Protein AF-A0A7Y2Z237-F1 (afdb_monomer)

Solvent-accessible surface area (backbone atoms only — not comparable to full-atom values): 18647 Å² total; per-residue (Å²): 144,81,79,59,70,66,38,50,55,39,39,51,40,44,35,30,52,40,27,43,38,56,36,51,53,35,46,50,30,60,74,69,64,47,92,56,38,65,60,55,45,47,48,52,45,53,43,38,52,52,52,40,46,67,53,38,95,50,41,56,68,51,51,54,50,39,50,53,44,27,54,52,48,28,50,73,78,37,70,82,59,60,62,66,62,56,52,51,54,50,48,48,52,50,51,46,38,54,43,38,67,76,68,38,86,43,71,66,45,46,21,50,49,26,22,53,47,31,38,47,55,45,50,52,52,53,50,52,50,40,70,46,53,40,67,63,51,46,52,51,42,33,55,49,34,51,55,49,38,67,73,58,79,79,53,92,63,83,58,34,44,68,53,53,51,50,52,51,47,49,51,30,32,53,48,12,38,53,47,17,53,49,41,53,50,28,62,55,50,41,77,72,56,81,80,89,64,90,50,73,67,87,74,86,84,75,84,74,84,78,82,83,80,82,84,77,90,68,80,72,60,58,59,53,53,50,51,58,43,52,64,61,43,53,57,70,75,67,60,86,67,93,46,74,65,71,62,30,53,50,48,52,52,52,51,31,52,48,46,48,52,40,42,63,71,43,52,39,56,49,51,50,50,53,50,47,62,61,46,56,75,47,40,78,82,40,46,68,62,44,49,53,35,59,68,42,45,66,55,49,53,50,46,42,56,46,22,52,58,72,30,58,90,46,62,72,70,62,19,54,42,50,23,53,24,42,28,50,51,48,56,58,66,54,47,64,88,88,116

pLDDT: mean 80.48, std 17.44, range [27.58, 97.94]

Radius of gyration: 23.46 Å; Cα contacts (8 Å, |Δi|>4): 296; chains: 1; bounding box: 61×46×69 Å

Foldseek 3Di:
DPAPPLLVLLLLLLLLVLLCLLQPVLVVCVVVVPPCSCLRSVLSLLLSLLSNLQSDPQSVVSLVLSLLLSVVSNCVRPVLDFPVSNVLSVVLSVLSSVLCVVPNRDLVSLLVSLLVSLLVVLVVVVVVCCLLQNCVVQVVQQVVLVVVCVVVVPDPDSCHSVVVSVVSSVVSNVSSNVSSVLSVVLVVVLVVDDPPDQAEDDDDDPDDDDPDDDDDDDPPVLVVVLVVLVVVVVCLVPPPDPDPDPRVVVSSVVRSVSSVCCSNRHVRVVSSVVVCVVSVVCCVVCVVSSVVSVVCNVVLVVQLVVLLVVLPVDDDPVSVSSSSSSSSSCSSRHDYPPD

Sequence (339 aa):
MFKDTDNKLVIERLTALWALNECGLGGFMHAVSSPFTGILVGGISILLISLIASNASKVWPTLIKALSIVLLVKLSVSPHSPVTSYVAVSFQAFLGMLLFSLFSVNRITIVSLGAITFLESAAQKLLTLTIIYGQSLWESVDIYSAWVSEKLSFIDYALSSKSLIILFITFYSCAGIVVGFLIVRIMKLMQSVETTAPYHFSIQNKTREVEKTKSKKRKKLIFFWAITLLIVLLPLLFFSTEFNGWKGGLYLLSRSLIVLVLWYYVVGPFLLKGLDKLLSKRQSAYQSDIQNTLDLFPHLRSIIQYAWKDSSSLRGLNRMQHFMARSIVYSIHFKSSNE

Secondary structure (DSSP, 8-state):
---SHHHHHHHHHHHHHHHHIIIIIHHHHHHTT-TTHHHHHHHHHHHHHHHHHHH-SSHHHHHHHHHHHHHHHHHHH-TTS-HHHHHHHHHHHHHHHHHHHHH-S-HHHHHHHHHHHHHHHHHHHHHHHHHHH-HHHHHHHHHHHHHHHHHH-S------HHHHHHHHHHHHHHHHHHHHHHHHHHHHHHTTS---S--B------------------TTHHHHHHHHHHHHHHHHHH------THHHHHHHHHHHHHHHHHIIIIIHHHHHHHHHHHHHHHHTTTHHHHHHHHHHHHHHHHHHHHHHHHGGGS-HHHHHHHHHHHHHHHHHHPBPTT-

Mean predicted aligned error: 10.31 Å

Structure (mmCIF, N/CA/C/O backbone):
data_AF-A0A7Y2Z237-F1
#
_entry.id   AF-A0A7Y2Z237-F1
#
loop_
_atom_site.group_PDB
_atom_site.id
_atom_site.type_symbol
_atom_site.label_atom_id
_atom_site.label_alt_id
_atom_site.label_comp_id
_atom_site.label_asym_id
_atom_site.label_entity_id
_atom_site.label_seq_id
_atom_site.pdbx_PDB_ins_code
_atom_site.Cartn_x
_atom_site.Cartn_y
_atom_site.Cartn_z
_atom_site.occupancy
_atom_site.B_iso_or_equiv
_atom_site.auth_seq_id
_atom_site.auth_comp_id
_atom_site.auth_asym_id
_atom_site.auth_atom_id
_atom_site.pdbx_PDB_model_num
ATOM 1 N N . MET A 1 1 ? -18.333 7.400 28.241 1.00 27.58 1 MET A N 1
ATOM 2 C CA . MET A 1 1 ? -17.199 7.060 29.125 1.00 27.58 1 MET A CA 1
ATOM 3 C C . MET A 1 1 ? -16.883 5.577 28.933 1.00 27.58 1 MET A C 1
ATOM 5 O O . MET A 1 1 ? -17.124 4.776 29.812 1.00 27.58 1 MET A O 1
ATOM 9 N N . PHE A 1 2 ? -16.388 5.227 27.745 1.00 34.78 2 PHE A N 1
ATOM 10 C CA . PHE A 1 2 ? -15.794 3.934 27.385 1.00 34.78 2 PHE A CA 1
ATOM 11 C C . PHE A 1 2 ? -14.475 4.354 26.754 1.00 34.78 2 PHE A C 1
ATOM 13 O O . PHE A 1 2 ? -14.536 4.982 25.697 1.00 34.78 2 PHE A O 1
ATOM 20 N N . LYS A 1 3 ? -13.328 4.280 27.438 1.00 39.22 3 LYS A N 1
ATOM 21 C CA . LYS A 1 3 ? -12.164 5.032 26.924 1.00 39.22 3 LYS A CA 1
ATOM 22 C C . LYS A 1 3 ? -10.850 4.293 26.731 1.00 39.22 3 LYS A C 1
ATOM 24 O O . LYS A 1 3 ? -10.123 4.735 25.851 1.00 39.22 3 LYS A O 1
ATOM 29 N N . ASP A 1 4 ? -10.589 3.155 27.377 1.00 47.75 4 ASP A N 1
ATOM 30 C CA . ASP A 1 4 ? -9.305 2.459 27.152 1.00 47.75 4 ASP A CA 1
ATOM 31 C C . ASP A 1 4 ? -9.427 0.980 26.755 1.00 47.75 4 ASP A C 1
ATOM 33 O O . ASP A 1 4 ? -8.759 0.555 25.812 1.00 47.75 4 ASP A O 1
ATOM 37 N N . THR A 1 5 ? -10.302 0.192 27.386 1.00 52.09 5 THR A N 1
ATOM 38 C CA . THR A 1 5 ? -10.406 -1.254 27.104 1.00 52.09 5 THR A CA 1
ATOM 39 C C . THR A 1 5 ? -11.105 -1.562 25.776 1.00 52.09 5 THR A C 1
ATOM 41 O O . THR A 1 5 ? -10.580 -2.349 24.989 1.00 52.09 5 THR A O 1
ATOM 44 N N . ASP A 1 6 ? -12.221 -0.885 25.472 1.00 64.19 6 ASP A N 1
ATOM 45 C CA . ASP A 1 6 ? -12.935 -1.043 24.190 1.00 64.19 6 ASP A CA 1
ATOM 46 C C . ASP A 1 6 ? -12.071 -0.611 23.002 1.00 64.19 6 ASP A C 1
ATOM 48 O O . ASP A 1 6 ? -11.985 -1.308 21.992 1.00 64.19 6 ASP A O 1
ATOM 52 N N . ASN A 1 7 ? -11.352 0.505 23.146 1.00 82.75 7 ASN A N 1
ATOM 53 C CA . ASN A 1 7 ? -10.492 1.029 22.086 1.00 82.75 7 ASN A CA 1
ATOM 54 C C . ASN A 1 7 ? -9.344 0.068 21.766 1.00 82.75 7 ASN A C 1
ATOM 56 O O . ASN A 1 7 ? -8.987 -0.099 20.600 1.00 82.75 7 ASN A O 1
ATOM 60 N N . LYS A 1 8 ? -8.793 -0.612 22.778 1.00 86.81 8 LYS A N 1
ATOM 61 C CA . LYS A 1 8 ? -7.740 -1.608 22.576 1.00 86.81 8 LYS A CA 1
ATOM 62 C C . LYS A 1 8 ? -8.244 -2.813 21.775 1.00 86.81 8 LYS A C 1
ATOM 64 O O . LYS A 1 8 ? -7.598 -3.186 20.797 1.00 86.81 8 LYS A O 1
ATOM 69 N N . LEU A 1 9 ? -9.408 -3.362 22.128 1.00 88.44 9 LEU A N 1
ATOM 70 C CA . LEU A 1 9 ? -10.021 -4.479 21.400 1.00 88.44 9 LEU A CA 1
ATOM 71 C C . LEU A 1 9 ? -10.351 -4.098 19.947 1.00 88.44 9 LEU A C 1
ATOM 73 O O . LEU A 1 9 ? -10.086 -4.865 19.019 1.00 88.44 9 LEU A O 1
ATOM 77 N N . VAL A 1 10 ? -10.887 -2.890 19.735 1.00 91.19 10 VAL A N 1
ATOM 78 C CA . VAL A 1 10 ? -11.165 -2.340 18.398 1.00 91.19 10 VAL A CA 1
ATOM 79 C C . VAL A 1 10 ? -9.880 -2.272 17.570 1.00 91.19 10 VAL A C 1
ATOM 81 O O . VAL A 1 10 ? -9.855 -2.743 16.434 1.00 91.19 10 VAL A O 1
ATOM 84 N N . ILE A 1 11 ? -8.793 -1.734 18.134 1.00 94.06 11 ILE A N 1
ATOM 85 C CA . ILE A 1 11 ? -7.490 -1.637 17.460 1.00 94.06 11 ILE A CA 1
ATOM 86 C C . ILE A 1 11 ? -6.942 -3.022 17.102 1.00 94.06 11 ILE A C 1
ATOM 88 O O . ILE A 1 11 ? -6.431 -3.203 15.996 1.00 94.06 11 ILE A O 1
ATOM 92 N N . GLU A 1 12 ? -7.051 -4.004 17.997 1.00 93.06 12 GLU A N 1
ATOM 93 C CA . GLU A 1 12 ? -6.598 -5.378 17.748 1.00 93.06 12 GLU A CA 1
ATOM 94 C C . GLU A 1 12 ? -7.375 -6.022 16.590 1.00 93.06 12 GLU A C 1
ATOM 96 O O . GLU A 1 12 ? -6.771 -6.534 15.646 1.00 93.06 12 GLU A O 1
ATOM 101 N N . ARG A 1 13 ? -8.709 -5.901 16.585 1.00 93.62 13 ARG A N 1
ATOM 102 C CA . ARG A 1 13 ? -9.577 -6.420 15.512 1.00 93.62 13 ARG A CA 1
ATOM 103 C C . ARG A 1 13 ? -9.329 -5.724 14.171 1.00 93.62 13 ARG A C 1
ATOM 105 O O . ARG A 1 13 ? -9.265 -6.386 13.136 1.00 93.62 13 ARG A O 1
ATOM 112 N N . LEU A 1 14 ? -9.124 -4.405 14.176 1.00 96.19 14 LEU A N 1
ATOM 113 C CA . LEU A 1 14 ? -8.751 -3.641 12.981 1.00 96.19 14 LEU A CA 1
ATOM 114 C C . LEU A 1 14 ? -7.360 -4.024 12.457 1.00 96.19 14 LEU A C 1
ATOM 116 O O . LEU A 1 14 ? -7.167 -4.125 11.247 1.00 96.19 14 LEU A O 1
ATOM 120 N N . THR A 1 15 ? -6.402 -4.277 13.351 1.00 96.69 15 THR A N 1
ATOM 121 C CA . THR A 1 15 ? -5.061 -4.759 12.984 1.00 96.69 15 THR A CA 1
ATOM 122 C C . THR A 1 15 ? -5.143 -6.145 12.351 1.00 96.69 15 THR A C 1
ATOM 124 O O . THR A 1 15 ? -4.502 -6.393 11.331 1.00 96.69 15 THR A O 1
ATOM 127 N N . ALA A 1 16 ? -5.983 -7.030 12.891 1.00 95.38 16 ALA A N 1
ATOM 128 C CA . ALA A 1 16 ? -6.210 -8.351 12.320 1.00 95.38 16 ALA A CA 1
ATOM 129 C C . ALA A 1 16 ? -6.894 -8.289 10.947 1.00 95.38 16 ALA A C 1
ATOM 131 O O . ALA A 1 16 ? -6.471 -8.981 10.021 1.00 95.38 16 ALA A O 1
ATOM 132 N N . LEU A 1 17 ? -7.884 -7.406 10.770 1.00 95.88 17 LEU A N 1
ATOM 133 C CA . LEU A 1 17 ? -8.469 -7.118 9.457 1.00 95.88 17 LEU A CA 1
ATOM 134 C C . LEU A 1 17 ? -7.429 -6.591 8.465 1.00 95.88 17 LEU A C 1
ATOM 136 O O . LEU A 1 17 ? -7.457 -6.962 7.293 1.00 95.88 17 LEU A O 1
ATOM 140 N N . TRP A 1 18 ? -6.500 -5.751 8.922 1.00 97.38 18 TRP A N 1
ATOM 141 C CA . TRP A 1 18 ? -5.450 -5.206 8.066 1.00 97.38 18 TRP A CA 1
ATOM 142 C C . TRP A 1 18 ? -4.450 -6.283 7.654 1.00 97.38 18 TRP A C 1
ATOM 144 O O . TRP A 1 18 ? -4.135 -6.409 6.472 1.00 97.38 18 TRP A O 1
ATOM 154 N N . ALA A 1 19 ? -4.041 -7.139 8.589 1.00 95.62 19 ALA A N 1
ATOM 155 C CA . ALA A 1 19 ? -3.227 -8.307 8.285 1.00 95.62 19 ALA A CA 1
ATOM 156 C C . ALA A 1 19 ? -3.939 -9.252 7.300 1.00 95.62 19 ALA A C 1
ATOM 158 O O . ALA A 1 19 ? -3.325 -9.709 6.336 1.00 95.62 19 ALA A O 1
ATOM 159 N N . LEU A 1 20 ? -5.241 -9.498 7.477 1.00 94.62 20 LEU A N 1
ATOM 160 C CA . LEU A 1 20 ? -6.034 -10.314 6.556 1.00 94.62 20 LEU A CA 1
ATOM 161 C C . LEU A 1 20 ? -6.144 -9.676 5.160 1.00 94.62 20 LEU A C 1
ATOM 163 O O . LEU A 1 20 ? -6.051 -10.391 4.162 1.00 94.62 20 LEU A O 1
ATOM 167 N N . ASN A 1 21 ? -6.302 -8.353 5.068 1.00 94.75 21 ASN A N 1
ATOM 168 C CA . ASN A 1 21 ? -6.281 -7.624 3.797 1.00 94.75 21 ASN A CA 1
ATOM 169 C C . ASN A 1 21 ? -4.937 -7.805 3.076 1.00 94.75 21 ASN A C 1
ATOM 171 O O . ASN A 1 21 ? -4.901 -8.155 1.900 1.00 94.75 21 ASN A O 1
ATOM 175 N N . GLU A 1 22 ? -3.826 -7.642 3.789 1.00 92.38 22 GLU A N 1
ATOM 176 C CA . GLU A 1 22 ? -2.488 -7.724 3.201 1.00 92.38 22 GLU A CA 1
ATOM 177 C C . GLU A 1 22 ? -2.077 -9.140 2.784 1.00 92.38 22 GLU A C 1
ATOM 179 O O . GLU A 1 22 ? -1.476 -9.326 1.726 1.00 92.38 22 GLU A O 1
ATOM 184 N N . CYS A 1 23 ? -2.407 -10.147 3.593 1.00 89.00 23 CYS A N 1
ATOM 185 C CA . CYS A 1 23 ? -1.987 -11.529 3.347 1.00 89.00 23 CYS A CA 1
ATOM 186 C C . CYS A 1 23 ? -3.012 -12.299 2.510 1.00 89.00 23 CYS A C 1
ATOM 188 O O . CYS A 1 23 ? -2.649 -13.067 1.623 1.00 89.00 23 CYS A O 1
ATOM 190 N N . GLY A 1 24 ? -4.300 -12.104 2.799 1.00 85.31 24 GLY A N 1
ATOM 191 C CA . GLY A 1 24 ? -5.408 -12.798 2.150 1.00 85.31 24 GLY A CA 1
ATOM 192 C C . GLY A 1 24 ? -5.766 -12.169 0.810 1.00 85.31 24 GLY A C 1
ATOM 193 O O . GLY A 1 24 ? -5.539 -12.780 -0.234 1.00 85.31 24 GLY A O 1
ATOM 194 N N . LEU A 1 25 ? -6.312 -10.945 0.829 1.00 84.06 25 LEU A N 1
ATOM 195 C CA . LEU A 1 25 ? -6.705 -10.242 -0.400 1.00 84.06 25 LEU A CA 1
ATOM 196 C C . LEU A 1 25 ? -5.473 -9.927 -1.257 1.00 84.06 25 LEU A C 1
ATOM 198 O O . LEU A 1 25 ? -5.474 -10.219 -2.449 1.00 84.06 25 LEU A O 1
ATOM 202 N N . GLY A 1 26 ? -4.411 -9.389 -0.651 1.00 78.62 26 GLY A N 1
ATOM 203 C CA . GLY A 1 26 ? -3.157 -9.078 -1.336 1.00 78.62 26 GLY A CA 1
ATOM 204 C C . GLY A 1 26 ? -2.510 -10.303 -1.975 1.00 78.62 26 GLY A C 1
ATOM 205 O O . GLY A 1 26 ? -2.202 -10.276 -3.167 1.00 78.62 26 GLY A O 1
ATOM 206 N N . GLY A 1 27 ? -2.377 -11.403 -1.228 1.00 77.44 27 GLY A N 1
ATOM 207 C CA . GLY A 1 27 ? -1.839 -12.663 -1.749 1.00 77.44 27 GLY A CA 1
ATOM 208 C C . GLY A 1 27 ? -2.671 -13.237 -2.900 1.00 77.44 27 GLY A C 1
ATOM 209 O O . GLY A 1 27 ? -2.117 -13.618 -3.931 1.00 77.44 27 GLY A O 1
ATOM 210 N N . PHE A 1 28 ? -4.002 -13.235 -2.771 1.00 81.00 28 PHE A N 1
ATOM 211 C CA . PHE A 1 28 ? -4.908 -13.689 -3.830 1.00 81.00 28 PHE A CA 1
ATOM 212 C C . PHE A 1 28 ? -4.805 -12.826 -5.093 1.00 81.00 28 PHE A C 1
ATOM 214 O O . PHE A 1 28 ? -4.669 -13.340 -6.200 1.00 81.00 28 PHE A O 1
ATOM 221 N N . MET A 1 29 ? -4.825 -11.505 -4.933 1.00 78.75 29 MET A N 1
ATOM 222 C CA . MET A 1 29 ? -4.770 -10.560 -6.045 1.00 78.75 29 MET A CA 1
ATOM 223 C C . MET A 1 29 ? -3.424 -10.602 -6.780 1.00 78.75 29 MET A C 1
ATOM 225 O O . MET A 1 29 ? -3.391 -10.485 -8.008 1.00 78.75 29 MET A O 1
ATOM 229 N N . HIS A 1 30 ? -2.329 -10.847 -6.052 1.00 70.75 30 HIS A N 1
ATOM 230 C CA . HIS A 1 30 ? -1.024 -11.125 -6.646 1.00 70.75 30 HIS A CA 1
ATOM 231 C C . HIS A 1 30 ? -1.005 -12.444 -7.423 1.00 70.75 30 HIS A C 1
ATOM 233 O O . HIS A 1 30 ? -0.455 -12.473 -8.521 1.00 70.75 30 HIS A O 1
ATOM 239 N N . ALA A 1 31 ? -1.637 -13.505 -6.915 1.00 73.81 31 ALA A N 1
ATOM 240 C CA . ALA A 1 31 ? -1.728 -14.779 -7.629 1.00 73.81 31 ALA A CA 1
ATOM 241 C C . ALA A 1 31 ? -2.541 -14.666 -8.933 1.00 73.81 31 ALA A C 1
ATOM 243 O O . ALA A 1 31 ? -2.175 -15.256 -9.944 1.00 73.81 31 ALA A O 1
ATOM 244 N N . VAL A 1 32 ? -3.607 -13.857 -8.936 1.00 76.56 32 VAL A N 1
ATOM 245 C CA . VAL A 1 32 ? -4.454 -13.607 -10.119 1.00 76.56 32 VAL A CA 1
ATOM 246 C C . VAL A 1 32 ? -3.855 -12.536 -11.052 1.00 76.56 32 VAL A C 1
ATOM 248 O O . VAL A 1 32 ? -4.409 -12.248 -12.107 1.00 76.56 32 VAL A O 1
ATOM 251 N N . SER A 1 33 ? -2.697 -11.954 -10.709 1.00 73.88 33 SER A N 1
ATOM 252 C CA . SER A 1 33 ? -2.002 -10.932 -11.512 1.00 73.88 33 SER A CA 1
ATOM 253 C C . SER A 1 33 ? -2.875 -9.718 -11.872 1.00 73.88 33 SER A C 1
ATOM 255 O O . SER A 1 33 ? -2.734 -9.124 -12.940 1.00 73.88 33 SER A O 1
ATOM 257 N N . SER A 1 34 ? -3.794 -9.323 -10.984 1.00 75.81 34 SER A N 1
ATOM 258 C CA . SER A 1 34 ? -4.733 -8.238 -11.284 1.00 75.81 34 SER A CA 1
ATOM 259 C C . SER A 1 34 ? -4.040 -6.865 -11.278 1.00 75.81 34 SER A C 1
ATOM 261 O O . SER A 1 34 ? -3.371 -6.511 -10.295 1.00 75.81 34 SER A O 1
ATOM 263 N N . PRO A 1 35 ? -4.239 -6.019 -12.309 1.00 68.81 35 PRO A N 1
ATOM 264 C CA . PRO A 1 35 ? -3.607 -4.700 -12.388 1.00 68.81 35 PRO A CA 1
ATOM 265 C C . PRO A 1 35 ? -4.112 -3.723 -11.310 1.00 68.81 35 PRO A C 1
ATOM 267 O O . PRO A 1 35 ? -3.419 -2.757 -10.977 1.00 68.81 35 PRO A O 1
ATOM 270 N N . PHE A 1 36 ? -5.277 -4.007 -10.711 1.00 76.88 36 PHE A N 1
ATOM 271 C CA . PHE A 1 36 ? -5.934 -3.181 -9.690 1.00 76.88 36 PHE A CA 1
ATOM 272 C C 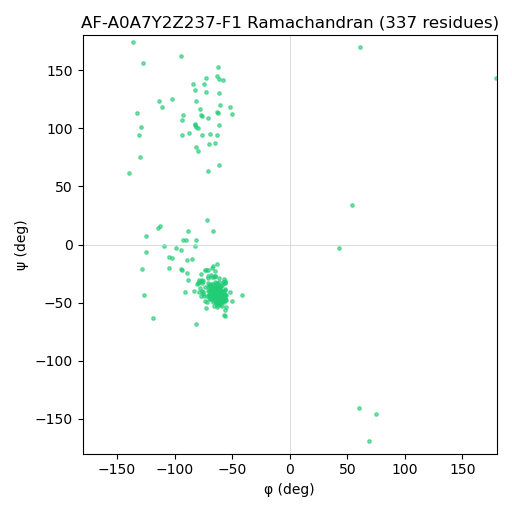. PHE A 1 36 ? -5.583 -3.569 -8.247 1.00 76.88 36 PHE A C 1
ATOM 274 O O . PHE A 1 36 ? -6.103 -2.965 -7.309 1.00 76.88 36 PHE A O 1
ATOM 281 N N . THR A 1 37 ? -4.684 -4.541 -8.053 1.00 80.06 37 THR A N 1
ATOM 282 C CA . THR A 1 37 ? -4.261 -5.026 -6.726 1.00 80.06 37 THR A CA 1
ATOM 283 C C . THR A 1 37 ? -3.852 -3.887 -5.795 1.00 80.06 37 THR A C 1
ATOM 285 O O . THR A 1 37 ? -4.349 -3.800 -4.677 1.00 80.06 37 THR A O 1
ATOM 288 N N . GLY A 1 38 ? -3.009 -2.967 -6.276 1.00 79.44 38 GLY A N 1
ATOM 289 C CA . GLY A 1 38 ? -2.525 -1.842 -5.469 1.00 79.44 38 GLY A CA 1
ATOM 290 C C . GLY A 1 38 ? -3.635 -0.882 -5.033 1.00 79.44 38 GLY A C 1
ATOM 291 O O . GLY A 1 38 ? -3.625 -0.419 -3.899 1.00 79.44 38 GLY A O 1
ATOM 292 N N . ILE A 1 39 ? -4.625 -0.642 -5.898 1.00 87.69 39 ILE A N 1
ATOM 293 C CA . ILE A 1 39 ? -5.749 0.258 -5.604 1.00 87.69 39 ILE A CA 1
ATOM 294 C C . ILE A 1 39 ? -6.670 -0.361 -4.548 1.0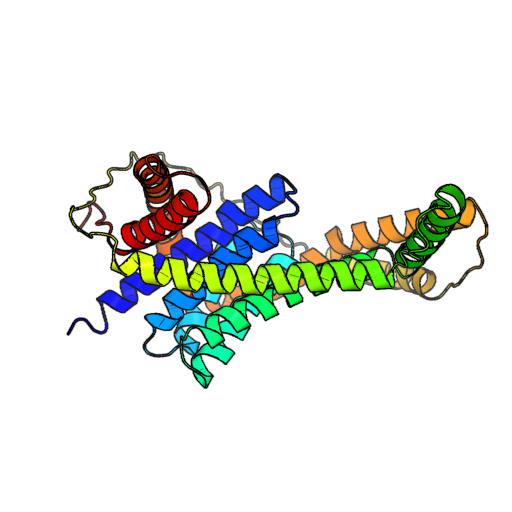0 87.69 39 ILE A C 1
ATOM 296 O O . ILE A 1 39 ? -7.044 0.309 -3.589 1.00 87.69 39 ILE A O 1
ATOM 300 N N . LEU A 1 40 ? -7.023 -1.642 -4.699 1.00 89.38 40 LEU A N 1
ATOM 301 C CA . LEU A 1 40 ? -7.939 -2.316 -3.777 1.00 89.38 40 LEU A CA 1
ATOM 302 C C . LEU A 1 40 ? -7.286 -2.602 -2.422 1.00 89.38 40 LEU A C 1
ATOM 304 O O . LEU A 1 40 ? -7.800 -2.165 -1.395 1.00 89.38 40 LEU A O 1
ATOM 308 N N . VAL A 1 41 ? -6.142 -3.292 -2.421 1.00 91.56 41 VAL A N 1
ATOM 309 C CA . VAL A 1 41 ? -5.432 -3.659 -1.186 1.00 91.56 41 VAL A CA 1
ATOM 310 C C . VAL A 1 41 ? -4.975 -2.394 -0.462 1.00 91.56 41 VAL A C 1
ATOM 312 O O . VAL A 1 41 ? -5.248 -2.244 0.726 1.00 91.56 41 VAL A O 1
ATOM 315 N N . GLY A 1 42 ? -4.370 -1.444 -1.186 1.00 92.81 42 GLY A N 1
ATOM 316 C CA . GLY A 1 42 ? -3.911 -0.177 -0.620 1.00 92.81 42 GLY A CA 1
ATOM 317 C C . GLY A 1 42 ? -5.055 0.692 -0.101 1.00 92.81 42 GLY A C 1
ATOM 318 O O . GLY A 1 42 ? -4.959 1.222 1.001 1.00 92.81 42 GLY A O 1
ATOM 319 N N . GLY A 1 43 ? -6.171 0.790 -0.829 1.00 94.94 43 GLY A N 1
ATOM 320 C CA . GLY A 1 43 ? -7.346 1.541 -0.380 1.00 94.94 43 GLY A CA 1
ATOM 321 C C . GLY A 1 43 ? -7.934 1.009 0.930 1.00 94.94 43 GLY A C 1
ATOM 322 O O . GLY A 1 43 ? -8.230 1.787 1.839 1.00 94.94 43 GLY A O 1
ATOM 323 N N . ILE A 1 44 ? -8.049 -0.316 1.066 1.00 95.75 44 ILE A N 1
ATOM 324 C CA . ILE A 1 44 ? -8.517 -0.951 2.308 1.00 95.75 44 ILE A CA 1
ATOM 325 C C . ILE A 1 44 ? -7.502 -0.739 3.439 1.00 95.75 44 ILE A C 1
ATOM 327 O O . ILE A 1 44 ? -7.899 -0.429 4.562 1.00 95.75 44 ILE A O 1
ATOM 331 N N . SER A 1 45 ? -6.202 -0.823 3.153 1.00 96.69 45 SER A N 1
ATOM 332 C CA . SER A 1 45 ? -5.152 -0.550 4.140 1.00 96.69 45 SER A CA 1
ATOM 333 C C . SER A 1 45 ? -5.220 0.887 4.663 1.00 96.69 45 SER A C 1
ATOM 335 O O . SER A 1 45 ? -5.183 1.092 5.872 1.00 96.69 45 SER A O 1
ATOM 337 N N . ILE A 1 46 ? -5.436 1.882 3.799 1.00 97.50 46 ILE A N 1
ATOM 338 C CA . ILE A 1 46 ? -5.598 3.288 4.209 1.00 97.50 46 ILE A CA 1
ATOM 339 C C . ILE A 1 46 ? -6.837 3.469 5.092 1.00 97.50 46 ILE A C 1
ATOM 341 O O . ILE A 1 46 ? -6.768 4.176 6.099 1.00 97.50 46 ILE A O 1
ATOM 345 N N . LEU A 1 47 ? -7.954 2.809 4.768 1.00 97.75 47 LEU A N 1
ATOM 346 C CA . LEU A 1 47 ? -9.161 2.823 5.601 1.00 97.75 47 LEU A CA 1
ATOM 347 C C . LEU A 1 47 ? -8.877 2.268 7.003 1.00 97.75 47 LEU A C 1
ATOM 349 O O . LEU A 1 47 ? -9.229 2.901 7.998 1.00 97.75 47 LEU A O 1
ATOM 353 N N . LEU A 1 48 ? -8.205 1.119 7.089 1.00 97.88 48 LEU A N 1
ATOM 354 C CA . LEU A 1 48 ? -7.895 0.463 8.360 1.00 97.88 48 LEU A CA 1
ATOM 355 C C . LEU A 1 48 ? -6.868 1.251 9.181 1.00 97.88 48 LEU A C 1
ATOM 357 O O . LEU A 1 48 ? -7.075 1.435 10.377 1.00 97.88 48 LEU A O 1
ATOM 361 N N . ILE A 1 49 ? -5.825 1.803 8.552 1.00 97.94 49 ILE A N 1
ATOM 362 C CA . ILE A 1 49 ? -4.862 2.709 9.201 1.00 97.94 49 ILE A CA 1
ATOM 363 C C . ILE A 1 49 ? -5.588 3.941 9.763 1.00 97.94 49 ILE A C 1
ATOM 365 O O . ILE A 1 49 ? -5.345 4.325 10.907 1.00 97.94 49 ILE A O 1
ATOM 369 N N . SER A 1 50 ? -6.509 4.533 8.994 1.00 97.50 50 SER A N 1
ATOM 370 C CA . SER A 1 50 ? -7.296 5.699 9.429 1.00 97.50 50 SER A CA 1
ATOM 371 C C . SER A 1 50 ? -8.183 5.370 10.633 1.00 97.50 50 SER A C 1
ATOM 373 O O . SER A 1 50 ? -8.259 6.150 11.582 1.00 97.50 50 SER A O 1
ATOM 375 N N . LEU A 1 51 ? -8.816 4.193 10.631 1.00 96.50 51 LEU A N 1
ATOM 376 C CA . LEU A 1 51 ? -9.646 3.720 11.740 1.00 96.50 51 LEU A CA 1
ATOM 377 C C . LEU A 1 51 ? -8.820 3.402 12.992 1.00 96.50 51 LEU A C 1
ATOM 379 O O . LEU A 1 51 ? -9.206 3.812 14.088 1.00 96.50 51 LEU A O 1
ATOM 383 N N . ILE A 1 52 ? -7.669 2.739 12.849 1.00 96.44 52 ILE A N 1
ATOM 384 C CA . ILE A 1 52 ? -6.749 2.478 13.966 1.00 96.44 52 ILE A CA 1
ATOM 385 C C . ILE A 1 52 ? -6.288 3.804 14.574 1.00 96.44 52 ILE A C 1
ATOM 387 O O . ILE A 1 52 ? -6.361 3.976 15.788 1.00 96.44 52 ILE A O 1
ATOM 391 N N . ALA A 1 53 ? -5.881 4.768 13.742 1.00 95.94 53 ALA A N 1
ATOM 392 C CA . ALA A 1 53 ? -5.461 6.087 14.201 1.00 95.94 53 ALA A CA 1
ATOM 393 C C . ALA A 1 53 ? -6.586 6.844 14.924 1.00 95.94 53 ALA A C 1
ATOM 395 O O . ALA A 1 53 ? -6.322 7.495 15.929 1.00 95.94 53 ALA A O 1
ATOM 396 N N . SER A 1 54 ? -7.834 6.730 14.454 1.00 94.00 54 SER A N 1
ATOM 397 C CA . SER A 1 54 ? -8.983 7.405 15.077 1.00 94.00 54 SER A CA 1
ATOM 398 C C . SER A 1 54 ? -9.350 6.866 16.464 1.00 94.00 54 SER A C 1
ATOM 400 O O . SER A 1 54 ? -9.897 7.609 17.271 1.00 94.00 54 SER A O 1
ATOM 402 N N . ASN A 1 55 ? -9.021 5.601 16.751 1.00 92.69 55 ASN A N 1
ATOM 403 C CA . ASN A 1 55 ? -9.267 4.959 18.048 1.00 92.69 55 ASN A CA 1
ATOM 404 C C . ASN A 1 55 ? -8.021 4.952 18.956 1.00 92.69 55 ASN A C 1
ATOM 406 O O . ASN A 1 55 ? -8.081 4.482 20.091 1.00 92.69 55 ASN A O 1
ATOM 410 N N . ALA A 1 56 ? -6.879 5.450 18.473 1.00 91.94 56 ALA A N 1
ATOM 411 C CA . ALA A 1 56 ? -5.621 5.432 19.205 1.00 91.94 56 ALA A CA 1
ATOM 412 C C . ALA A 1 56 ? -5.522 6.593 20.202 1.00 91.94 56 ALA A C 1
ATOM 414 O O . ALA A 1 56 ? -5.681 7.755 19.837 1.00 91.94 56 ALA A O 1
ATOM 415 N N . SER A 1 57 ? -5.121 6.299 21.442 1.00 87.56 57 SER A N 1
ATOM 416 C CA . SER A 1 57 ? -4.731 7.338 22.409 1.00 87.56 57 SER A CA 1
ATOM 417 C C . SER A 1 57 ? -3.424 8.033 22.006 1.00 87.56 57 SER A C 1
ATOM 419 O O . SER A 1 57 ? -3.268 9.239 22.177 1.00 87.56 57 SER A O 1
ATOM 421 N N . LYS A 1 58 ? -2.480 7.274 21.432 1.00 91.50 58 LYS A N 1
ATOM 422 C CA . LYS A 1 58 ? -1.226 7.772 20.849 1.00 91.50 58 LYS A CA 1
ATOM 423 C C . LYS A 1 58 ? -1.014 7.141 19.473 1.00 91.50 58 LYS A C 1
ATOM 425 O O . LYS A 1 58 ? -0.768 5.937 19.380 1.00 91.50 58 LYS A O 1
ATOM 430 N N . VAL A 1 59 ? -1.064 7.953 18.415 1.00 92.81 59 VAL A N 1
ATOM 431 C CA . VAL A 1 59 ? -1.023 7.496 17.009 1.00 92.81 59 VAL A CA 1
ATOM 432 C C . VAL A 1 59 ? 0.247 6.699 16.693 1.00 92.81 59 VAL A C 1
ATOM 434 O O . VAL A 1 59 ? 0.159 5.561 16.240 1.00 92.81 59 VAL A O 1
ATOM 437 N N . TRP A 1 60 ? 1.425 7.262 16.983 1.00 94.06 60 TRP A N 1
ATOM 438 C CA . TRP A 1 60 ? 2.724 6.655 16.666 1.00 94.06 60 TRP A CA 1
ATOM 439 C C . TRP A 1 60 ? 2.925 5.245 17.243 1.00 94.06 60 TRP A C 1
ATOM 441 O O . TRP A 1 60 ? 3.094 4.310 16.462 1.00 94.06 60 TRP A O 1
ATOM 451 N N . PRO A 1 61 ? 2.903 5.028 18.574 1.00 94.06 61 PRO A N 1
ATOM 452 C CA . PRO A 1 61 ? 3.160 3.698 19.127 1.00 94.06 61 PRO A CA 1
ATOM 453 C C . PRO A 1 61 ? 2.097 2.679 18.699 1.00 94.06 61 PRO A C 1
ATOM 455 O O . PRO A 1 61 ? 2.432 1.520 18.457 1.00 94.06 61 PRO A O 1
ATOM 458 N N . THR A 1 62 ? 0.842 3.111 18.544 1.00 95.19 62 THR A N 1
ATOM 459 C CA . THR A 1 62 ? -0.264 2.238 18.129 1.00 95.19 62 THR A CA 1
ATOM 460 C C . THR A 1 62 ? -0.085 1.755 16.691 1.00 95.19 62 THR A C 1
ATOM 462 O O . THR A 1 62 ? -0.136 0.553 16.439 1.00 95.19 62 THR A O 1
ATOM 465 N N . LEU A 1 63 ? 0.194 2.663 15.748 1.00 96.44 63 LEU A N 1
ATOM 466 C CA . LEU A 1 63 ? 0.407 2.299 14.346 1.00 96.44 63 LEU A CA 1
ATOM 467 C C . LEU A 1 63 ? 1.728 1.554 14.121 1.00 96.44 63 LEU A C 1
ATOM 469 O O . LEU A 1 63 ? 1.753 0.641 13.302 1.00 96.44 63 LEU A O 1
ATOM 473 N N . ILE A 1 64 ? 2.799 1.851 14.871 1.00 95.38 64 ILE A N 1
ATOM 474 C CA . ILE A 1 64 ? 4.037 1.049 14.829 1.00 95.38 64 ILE A CA 1
ATOM 475 C C . ILE A 1 64 ? 3.762 -0.389 15.277 1.00 95.38 64 ILE A C 1
ATOM 477 O O . ILE A 1 64 ? 4.248 -1.327 14.637 1.00 95.38 64 ILE A O 1
ATOM 481 N N . LYS A 1 65 ? 3.001 -0.573 16.368 1.00 94.38 65 LYS A N 1
ATOM 482 C CA . LYS A 1 65 ? 2.610 -1.904 16.852 1.00 94.38 65 LYS A CA 1
ATOM 483 C C . LYS A 1 65 ? 1.790 -2.633 15.783 1.00 94.38 65 LYS A C 1
ATOM 485 O O . LYS A 1 65 ? 2.169 -3.734 15.390 1.00 94.38 65 LYS A O 1
ATOM 490 N N . ALA A 1 66 ? 0.735 -1.998 15.271 1.00 96.62 66 ALA A N 1
ATOM 491 C CA . ALA A 1 66 ? -0.135 -2.575 14.248 1.00 96.62 66 ALA A CA 1
ATOM 492 C C . ALA A 1 66 ? 0.638 -2.953 12.972 1.00 96.62 66 ALA A C 1
ATOM 494 O O . ALA A 1 66 ? 0.543 -4.088 12.512 1.00 96.62 66 ALA A O 1
ATOM 495 N N . LEU A 1 67 ? 1.477 -2.049 12.453 1.00 96.75 67 LEU A N 1
ATOM 496 C CA . LEU A 1 67 ? 2.328 -2.303 11.288 1.00 96.75 67 LEU A CA 1
ATOM 497 C C . LEU A 1 67 ? 3.276 -3.484 11.528 1.00 96.75 67 LEU A C 1
ATOM 499 O O . LEU A 1 67 ? 3.428 -4.335 10.656 1.00 96.75 67 LEU A O 1
ATOM 503 N N . SER A 1 68 ? 3.906 -3.554 12.705 1.00 94.38 68 SER A N 1
ATOM 504 C CA . SER A 1 68 ? 4.825 -4.650 13.040 1.00 94.38 68 SER A CA 1
ATOM 505 C C . SER A 1 68 ? 4.111 -6.002 12.994 1.00 94.38 68 SER A C 1
ATOM 507 O O . SER A 1 68 ? 4.635 -6.943 12.402 1.00 94.38 68 SER A O 1
ATOM 509 N N . ILE A 1 69 ? 2.903 -6.083 13.565 1.00 93.88 69 ILE A N 1
ATOM 510 C CA . ILE A 1 69 ? 2.069 -7.292 13.537 1.00 93.88 69 ILE A CA 1
ATOM 511 C C . ILE A 1 69 ? 1.691 -7.643 12.096 1.00 93.88 69 ILE A C 1
ATOM 513 O O . ILE A 1 69 ? 1.916 -8.771 11.668 1.00 93.88 69 ILE A O 1
ATOM 517 N N . VAL A 1 70 ? 1.186 -6.679 11.320 1.00 95.69 70 VAL A N 1
ATOM 518 C CA . VAL A 1 70 ? 0.773 -6.895 9.923 1.00 95.69 70 VAL A CA 1
ATOM 519 C C . VAL A 1 70 ? 1.931 -7.405 9.064 1.00 95.69 70 VAL A C 1
ATOM 521 O O . VAL A 1 70 ? 1.760 -8.379 8.334 1.00 95.69 70 VAL A O 1
ATOM 524 N N . LEU A 1 71 ? 3.126 -6.816 9.178 1.00 93.56 71 LEU A N 1
ATOM 525 C CA . LEU A 1 71 ? 4.301 -7.268 8.426 1.00 93.56 71 LEU A CA 1
ATOM 526 C C . LEU A 1 71 ? 4.772 -8.662 8.865 1.00 93.56 71 LEU A C 1
ATOM 528 O O . LEU A 1 71 ? 5.137 -9.471 8.013 1.00 93.56 71 LEU A O 1
ATOM 532 N N . LEU A 1 72 ? 4.746 -8.964 10.168 1.00 91.25 72 LEU A N 1
ATOM 533 C CA . LEU A 1 72 ? 5.111 -10.283 10.701 1.00 91.25 72 LEU A CA 1
ATOM 534 C C . LEU A 1 72 ? 4.140 -11.373 10.239 1.00 91.25 72 LEU A C 1
ATOM 536 O O . LEU A 1 72 ? 4.573 -12.441 9.801 1.00 91.25 72 LEU A O 1
ATOM 540 N N . VAL A 1 73 ? 2.836 -11.094 10.268 1.00 91.12 73 VAL A N 1
ATOM 541 C CA . VAL A 1 73 ? 1.814 -12.000 9.736 1.00 91.12 73 VAL A CA 1
ATOM 542 C C . VAL A 1 73 ? 1.988 -12.165 8.224 1.00 91.12 73 VAL A C 1
ATOM 544 O O . VAL A 1 73 ? 1.980 -13.293 7.739 1.00 91.12 73 VAL A O 1
ATOM 547 N N . LYS A 1 74 ? 2.270 -11.086 7.480 1.00 90.56 74 LYS A N 1
ATOM 548 C CA . LYS A 1 74 ? 2.532 -11.134 6.028 1.00 90.56 74 LYS A CA 1
ATOM 549 C C . LYS A 1 74 ? 3.751 -11.963 5.663 1.00 90.56 74 LYS A C 1
ATOM 551 O O . LYS A 1 74 ? 3.697 -12.724 4.698 1.00 90.56 74 LYS A O 1
ATOM 556 N N . LEU A 1 75 ? 4.835 -11.855 6.427 1.00 87.69 75 LEU A N 1
ATOM 557 C CA . LEU A 1 75 ? 6.009 -12.715 6.266 1.00 87.69 75 LEU A CA 1
ATOM 558 C C . LEU A 1 75 ? 5.701 -14.179 6.593 1.00 87.69 75 LEU A C 1
ATOM 560 O O . LEU A 1 75 ? 6.183 -15.063 5.894 1.00 87.69 75 LEU A O 1
ATOM 564 N N . SER A 1 76 ? 4.889 -14.434 7.619 1.00 86.06 76 SER A N 1
ATOM 565 C CA . SER A 1 76 ? 4.583 -15.796 8.075 1.00 86.06 76 SER A CA 1
ATOM 566 C C . SER A 1 76 ? 3.612 -16.526 7.143 1.00 86.06 76 SER A C 1
ATOM 568 O O . SER A 1 76 ? 3.808 -17.697 6.836 1.00 86.06 76 SER A O 1
ATOM 570 N N . VAL A 1 77 ? 2.565 -15.835 6.682 1.00 85.12 77 VAL A N 1
ATOM 571 C CA . VAL A 1 77 ? 1.474 -16.411 5.878 1.00 85.12 77 VAL A CA 1
ATOM 572 C C . VAL A 1 77 ? 1.788 -16.378 4.380 1.00 85.12 77 VAL A C 1
ATOM 574 O O . VAL A 1 77 ? 1.346 -17.253 3.640 1.00 85.12 77 VAL A O 1
ATOM 577 N N . SER A 1 78 ? 2.555 -15.388 3.915 1.00 78.69 78 SER A N 1
ATOM 578 C CA . SER A 1 78 ? 2.835 -15.176 2.488 1.00 78.69 78 SER A CA 1
ATOM 579 C C . SER A 1 78 ? 4.297 -14.770 2.222 1.00 78.69 78 SER A C 1
ATOM 581 O O . SER A 1 78 ? 4.543 -13.690 1.676 1.00 78.69 78 SER A O 1
ATOM 583 N N . PRO A 1 79 ? 5.287 -15.622 2.561 1.00 74.06 79 PRO A N 1
ATOM 584 C CA . PRO A 1 79 ? 6.720 -15.292 2.486 1.00 74.06 79 PRO A CA 1
ATOM 585 C C . PRO A 1 79 ? 7.228 -15.000 1.066 1.00 74.06 79 PRO A C 1
ATOM 587 O O . PRO A 1 79 ? 8.301 -14.426 0.895 1.00 74.06 79 PRO A O 1
ATOM 590 N N . HIS A 1 80 ? 6.469 -15.396 0.044 1.00 74.94 80 HIS A N 1
ATOM 591 C CA . HIS A 1 80 ? 6.795 -15.179 -1.366 1.00 74.94 80 HIS A CA 1
ATOM 592 C C . HIS A 1 80 ? 6.248 -13.857 -1.925 1.00 74.94 80 HIS A C 1
ATOM 594 O O . HIS A 1 80 ? 6.384 -13.601 -3.121 1.00 74.94 80 HIS A O 1
ATOM 600 N N . SER A 1 81 ? 5.622 -13.019 -1.090 1.00 78.88 81 SER A N 1
ATOM 601 C CA . SER A 1 81 ? 5.118 -11.714 -1.522 1.00 78.88 81 SER A CA 1
ATOM 602 C C . SER A 1 81 ? 6.263 -10.814 -2.014 1.00 78.88 81 SER A C 1
ATOM 604 O O . SER A 1 81 ? 7.346 -10.815 -1.419 1.00 78.88 81 SER A O 1
ATOM 606 N N . PRO A 1 82 ? 6.053 -10.000 -3.067 1.00 81.94 82 PRO A N 1
ATOM 607 C CA . PRO A 1 82 ? 7.081 -9.092 -3.567 1.00 81.94 82 PRO A CA 1
ATOM 608 C C . PRO A 1 82 ? 7.553 -8.114 -2.488 1.00 81.94 82 PRO A C 1
ATOM 610 O O . PRO A 1 82 ? 6.736 -7.573 -1.740 1.00 81.94 82 PRO A O 1
ATOM 613 N N . VAL A 1 83 ? 8.854 -7.812 -2.451 1.00 84.75 83 VAL A N 1
ATOM 614 C CA . VAL A 1 83 ? 9.437 -6.852 -1.489 1.00 84.75 83 VAL A CA 1
ATOM 615 C C . VAL A 1 83 ? 8.762 -5.483 -1.565 1.00 84.75 83 VAL A C 1
ATOM 617 O O . VAL A 1 83 ? 8.486 -4.873 -0.534 1.00 84.75 83 VAL A O 1
ATOM 620 N N . THR A 1 84 ? 8.434 -5.027 -2.775 1.00 86.69 84 THR A N 1
ATOM 621 C CA . THR A 1 84 ? 7.732 -3.758 -3.017 1.00 86.69 84 THR A CA 1
ATOM 622 C C . THR A 1 84 ? 6.400 -3.682 -2.270 1.00 86.69 84 THR A C 1
ATOM 624 O O . THR A 1 84 ? 6.044 -2.620 -1.770 1.00 86.69 84 THR A O 1
ATOM 627 N N . SER A 1 85 ? 5.715 -4.814 -2.071 1.00 87.81 85 SER A N 1
ATOM 628 C CA . SER A 1 85 ? 4.472 -4.870 -1.296 1.00 87.81 85 SER A CA 1
ATOM 629 C C . SER A 1 85 ? 4.682 -4.664 0.210 1.00 87.81 85 SER A C 1
ATOM 631 O O . SER A 1 85 ? 3.772 -4.198 0.885 1.00 87.81 85 SER A O 1
ATOM 633 N N . TYR A 1 86 ? 5.855 -4.986 0.766 1.00 90.75 86 TYR A N 1
ATOM 634 C CA . TYR A 1 86 ? 6.176 -4.677 2.167 1.00 90.75 86 TYR A CA 1
ATOM 635 C C . TYR A 1 86 ? 6.559 -3.203 2.324 1.00 90.75 86 TYR A C 1
ATOM 637 O O . TYR A 1 86 ? 6.173 -2.566 3.306 1.00 90.75 86 TYR A O 1
ATOM 645 N N . VAL A 1 87 ? 7.279 -2.656 1.338 1.00 91.50 87 VAL A N 1
ATOM 646 C CA . VAL A 1 87 ? 7.651 -1.234 1.292 1.00 91.50 87 VAL A CA 1
ATOM 647 C C . VAL A 1 87 ? 6.401 -0.362 1.192 1.00 91.50 87 VAL A C 1
ATOM 649 O O . VAL A 1 87 ? 6.244 0.538 2.010 1.00 91.50 87 VAL A O 1
ATOM 652 N N . ALA A 1 88 ? 5.475 -0.686 0.285 1.00 92.50 88 ALA A N 1
ATOM 653 C CA . ALA A 1 88 ? 4.238 0.071 0.093 1.00 92.50 88 ALA A CA 1
ATOM 654 C C . ALA A 1 88 ? 3.391 0.142 1.378 1.00 92.50 88 ALA A C 1
ATOM 656 O O . ALA A 1 88 ? 2.971 1.219 1.792 1.00 92.50 88 ALA A O 1
ATOM 657 N N . VAL A 1 89 ? 3.195 -0.986 2.069 1.00 94.75 89 VAL A N 1
ATOM 658 C CA . VAL A 1 89 ? 2.417 -1.043 3.325 1.00 94.75 89 VAL A CA 1
ATOM 659 C C . VAL A 1 89 ? 3.100 -0.267 4.446 1.00 94.75 89 VAL A C 1
ATOM 661 O O . VAL A 1 89 ? 2.450 0.452 5.206 1.00 94.75 89 VAL A O 1
ATOM 664 N N . SER A 1 90 ? 4.427 -0.378 4.532 1.00 95.50 90 SER A N 1
ATOM 665 C CA . SER A 1 90 ? 5.218 0.380 5.503 1.00 95.50 90 SER A CA 1
ATOM 666 C C . SER A 1 90 ? 5.125 1.881 5.235 1.00 95.50 90 SER A C 1
ATOM 668 O O . SER A 1 90 ? 4.960 2.654 6.176 1.00 95.50 90 SER A O 1
ATOM 670 N N . PHE A 1 91 ? 5.169 2.291 3.965 1.00 96.38 91 PHE A N 1
ATOM 671 C CA . PHE A 1 91 ? 5.013 3.681 3.554 1.00 96.38 91 PHE A CA 1
ATOM 672 C C . PHE A 1 91 ? 3.612 4.214 3.873 1.00 96.38 91 PHE A C 1
ATOM 674 O O . PHE A 1 91 ? 3.496 5.279 4.474 1.00 96.38 91 PHE A O 1
ATOM 681 N N . GLN A 1 92 ? 2.552 3.459 3.562 1.00 97.12 92 GLN A N 1
ATOM 682 C CA . GLN A 1 92 ? 1.166 3.813 3.898 1.00 97.12 92 GLN A CA 1
ATOM 683 C C . GLN A 1 92 ? 0.995 4.067 5.400 1.00 97.12 92 GLN A C 1
ATOM 685 O O . GLN A 1 92 ? 0.440 5.089 5.807 1.00 97.12 92 GLN A O 1
ATOM 690 N N . ALA A 1 93 ? 1.511 3.164 6.234 1.00 97.50 93 ALA A N 1
ATOM 691 C CA . ALA A 1 93 ? 1.435 3.289 7.683 1.00 97.50 93 ALA A CA 1
ATOM 692 C C . ALA A 1 93 ? 2.292 4.441 8.216 1.00 97.50 93 ALA A C 1
ATOM 694 O O . ALA A 1 93 ? 1.840 5.193 9.077 1.00 97.50 93 ALA A O 1
ATOM 695 N N . PHE A 1 94 ? 3.509 4.609 7.694 1.00 97.69 94 PHE A N 1
ATOM 696 C CA . PHE A 1 94 ? 4.406 5.697 8.078 1.00 97.69 94 PHE A CA 1
ATOM 697 C C . PHE A 1 94 ? 3.837 7.069 7.735 1.00 97.69 94 PHE A C 1
ATOM 699 O O . PHE A 1 94 ? 3.804 7.959 8.585 1.00 97.69 94 PHE A O 1
ATOM 706 N N . LEU A 1 95 ? 3.321 7.229 6.520 1.00 97.69 95 LEU A N 1
ATOM 707 C CA . LEU A 1 95 ? 2.683 8.466 6.108 1.00 97.69 95 LEU A CA 1
ATOM 708 C C . LEU A 1 95 ? 1.411 8.734 6.920 1.00 97.69 95 LEU A C 1
ATOM 710 O O . LEU A 1 95 ? 1.178 9.871 7.321 1.00 97.69 95 LEU A O 1
ATOM 714 N N . GLY A 1 96 ? 0.630 7.693 7.232 1.00 97.25 96 GLY A N 1
ATOM 715 C CA . GLY A 1 96 ? -0.507 7.792 8.148 1.00 97.25 96 GLY A CA 1
ATOM 716 C C . GLY A 1 96 ? -0.092 8.268 9.543 1.00 97.25 96 GLY A C 1
ATOM 717 O O . GLY A 1 96 ? -0.715 9.175 10.089 1.00 97.25 96 GLY A O 1
ATOM 718 N N . MET A 1 97 ? 1.000 7.733 10.100 1.00 96.94 97 MET A N 1
ATOM 719 C CA . MET A 1 97 ? 1.557 8.198 11.378 1.00 96.94 97 MET A CA 1
ATOM 720 C C . MET A 1 97 ? 1.934 9.677 11.333 1.00 96.94 97 MET A C 1
ATOM 722 O O . MET A 1 97 ? 1.560 10.427 12.235 1.00 96.94 97 MET A O 1
ATOM 726 N N . LEU A 1 98 ? 2.635 10.106 10.283 1.00 97.31 98 LEU A N 1
ATOM 727 C CA . LEU A 1 98 ? 3.059 11.493 10.114 1.00 97.31 98 LEU A CA 1
ATOM 728 C C . LEU A 1 98 ? 1.849 12.428 9.983 1.00 97.31 98 LEU A C 1
ATOM 730 O O . LEU A 1 98 ? 1.714 13.371 10.760 1.00 97.31 98 LEU A O 1
ATOM 734 N N . LEU A 1 99 ? 0.936 12.147 9.052 1.00 96.94 99 LEU A N 1
ATOM 735 C CA . LEU A 1 99 ? -0.212 13.015 8.783 1.00 96.94 99 LEU A CA 1
ATOM 736 C C . LEU A 1 99 ? -1.175 13.087 9.971 1.00 96.94 99 LEU A C 1
ATOM 738 O O . LEU A 1 99 ? -1.595 14.180 10.348 1.00 96.94 99 LEU A O 1
ATOM 742 N N . PHE A 1 100 ? -1.513 11.953 10.589 1.00 96.56 100 PHE A N 1
ATOM 743 C CA . PHE A 1 100 ? -2.490 11.931 11.678 1.00 96.56 100 PHE A CA 1
ATOM 744 C C . PHE A 1 100 ? -1.928 12.424 13.010 1.00 96.56 100 PHE A C 1
ATOM 746 O O . PHE A 1 100 ? -2.698 12.922 13.827 1.00 96.56 100 PHE A O 1
ATOM 753 N N . SER A 1 101 ? -0.612 12.341 13.235 1.00 93.00 101 SER A N 1
ATOM 754 C CA . SER A 1 101 ? -0.002 12.949 14.425 1.00 93.00 101 SER A CA 1
ATOM 755 C C . SER A 1 101 ? 0.141 14.468 14.319 1.00 93.00 101 SER A C 1
ATOM 757 O O . SER A 1 101 ? 0.002 15.142 15.335 1.00 93.00 101 SER A O 1
ATOM 759 N N . LEU A 1 102 ? 0.371 15.010 13.117 1.00 93.88 102 LEU A N 1
ATOM 760 C CA . LEU A 1 102 ? 0.503 16.456 12.903 1.00 93.88 102 LEU A CA 1
ATOM 761 C C . LEU A 1 102 ? -0.845 17.171 12.764 1.00 93.88 102 LEU A C 1
ATOM 763 O O . LEU A 1 102 ? -1.013 18.273 13.275 1.00 93.88 102 LEU A O 1
ATOM 767 N N . PHE A 1 103 ? -1.806 16.560 12.069 1.00 93.50 103 PHE A N 1
ATOM 768 C CA . PHE A 1 103 ? -3.023 17.248 11.622 1.00 93.50 103 PHE A CA 1
ATOM 769 C C . PHE A 1 103 ? -4.322 16.578 12.078 1.00 93.50 103 PHE A C 1
ATOM 771 O O . PHE A 1 103 ? -5.400 17.009 11.664 1.00 93.50 103 PHE A O 1
ATOM 778 N N . SER A 1 104 ? -4.245 15.554 12.938 1.00 92.25 104 SER A N 1
ATOM 779 C CA . SER A 1 104 ? -5.362 14.698 13.374 1.00 92.25 104 SER A CA 1
ATOM 780 C C . SER A 1 104 ? -6.044 13.913 12.238 1.00 92.25 104 SER A C 1
ATOM 782 O O . SER A 1 104 ? -5.778 14.105 11.047 1.00 92.25 104 SER A O 1
ATOM 784 N N . VAL A 1 105 ? -6.925 12.976 12.599 1.00 93.56 105 VAL A N 1
ATOM 785 C CA . VAL A 1 105 ? -7.709 12.201 11.626 1.00 93.56 105 VAL A CA 1
ATOM 786 C C . VAL A 1 105 ? -8.886 13.050 11.150 1.00 93.56 105 VAL A C 1
ATOM 788 O O . VAL A 1 105 ? -9.900 13.179 11.832 1.00 93.56 105 VAL A O 1
ATOM 791 N N . ASN A 1 106 ? -8.751 13.646 9.970 1.00 94.94 106 ASN A N 1
ATOM 792 C CA . ASN A 1 106 ? -9.761 14.499 9.364 1.00 94.94 106 ASN A CA 1
ATOM 793 C C . ASN A 1 106 ? -9.912 14.172 7.868 1.00 94.94 106 ASN A C 1
ATOM 795 O O . ASN A 1 106 ? -9.189 13.352 7.304 1.00 94.94 106 ASN A O 1
ATOM 799 N N . ARG A 1 107 ? -10.886 14.799 7.200 1.00 95.75 107 ARG A N 1
ATOM 800 C CA . ARG A 1 107 ? -11.178 14.501 5.786 1.00 95.75 107 ARG A CA 1
ATOM 801 C C . ARG A 1 107 ? -9.995 14.814 4.870 1.00 95.75 107 ARG A C 1
ATOM 803 O O . ARG A 1 107 ? -9.735 14.051 3.948 1.00 95.75 107 ARG A O 1
ATOM 810 N N . ILE A 1 108 ? -9.299 15.919 5.129 1.00 96.50 108 ILE A N 1
ATOM 811 C CA . ILE A 1 108 ? -8.170 16.377 4.317 1.00 96.50 108 ILE A CA 1
ATOM 812 C C . ILE A 1 108 ? -7.001 15.407 4.485 1.00 96.50 108 ILE A C 1
ATOM 814 O O . ILE A 1 108 ? -6.447 14.956 3.493 1.00 96.50 108 ILE A O 1
ATOM 818 N N . THR A 1 109 ? -6.669 15.013 5.715 1.00 97.00 109 THR A N 1
ATOM 819 C CA . THR A 1 109 ? -5.547 14.108 5.985 1.00 97.00 109 THR A CA 1
ATOM 820 C C . THR A 1 109 ? -5.778 12.716 5.410 1.00 97.00 109 THR A C 1
ATOM 822 O O . THR A 1 109 ? -4.849 12.148 4.843 1.00 97.00 109 THR A O 1
ATOM 825 N N . ILE A 1 110 ? -7.010 12.195 5.457 1.00 97.62 110 ILE A N 1
ATOM 826 C CA . ILE A 1 110 ? -7.372 10.914 4.825 1.00 97.62 110 ILE A CA 1
ATOM 827 C C . ILE A 1 110 ? -7.262 10.994 3.293 1.00 97.62 110 ILE A C 1
ATOM 829 O O . ILE A 1 110 ? -6.710 10.088 2.668 1.00 97.62 110 ILE A O 1
ATOM 833 N N . VAL A 1 111 ? -7.760 12.070 2.673 1.00 97.69 111 VAL A N 1
ATOM 834 C CA . VAL A 1 111 ? -7.678 12.250 1.212 1.00 97.69 111 VAL A CA 1
ATOM 835 C C . VAL A 1 111 ? -6.230 12.435 0.758 1.00 97.69 111 VAL A C 1
ATOM 837 O O . VAL A 1 111 ? -5.814 11.797 -0.208 1.00 97.69 111 VAL A O 1
ATOM 840 N N . SER A 1 112 ? -5.439 13.230 1.480 1.00 97.12 112 SER A N 1
ATOM 841 C CA . SER A 1 112 ? -4.008 13.407 1.214 1.00 97.12 112 SER A CA 1
ATOM 842 C C . SER A 1 112 ? -3.233 12.100 1.371 1.00 97.12 112 SER A C 1
ATOM 844 O O . SER A 1 112 ? -2.396 11.785 0.526 1.00 97.12 112 SER A O 1
ATOM 846 N N . LEU A 1 113 ? -3.542 11.302 2.401 1.00 97.56 113 LEU A N 1
ATOM 847 C CA . LEU A 1 113 ? -2.969 9.967 2.573 1.00 97.56 113 LEU A CA 1
ATOM 848 C C . LEU A 1 113 ? -3.283 9.081 1.356 1.00 97.56 113 LEU A C 1
ATOM 850 O O . LEU A 1 113 ? -2.377 8.455 0.810 1.00 97.56 113 LEU A O 1
ATOM 854 N N . GLY A 1 114 ? -4.533 9.091 0.878 1.00 96.69 114 GLY A N 1
ATOM 855 C CA . GLY A 1 114 ? -4.958 8.422 -0.358 1.00 96.69 114 GLY A CA 1
ATOM 856 C C . GLY A 1 114 ? -4.157 8.837 -1.592 1.00 96.69 114 GLY A C 1
ATOM 857 O O . GLY A 1 114 ? -3.588 7.993 -2.282 1.00 96.69 114 GLY A O 1
ATOM 858 N N . ALA A 1 115 ? -4.072 10.140 -1.850 1.00 96.38 115 ALA A N 1
ATOM 859 C CA . ALA A 1 115 ? -3.379 10.682 -3.014 1.00 96.38 115 ALA A CA 1
ATOM 860 C C . ALA A 1 115 ? -1.882 10.324 -3.023 1.00 96.38 115 ALA A C 1
ATOM 862 O O . ALA A 1 115 ? -1.373 9.801 -4.013 1.00 96.38 115 ALA A O 1
ATOM 863 N N . ILE A 1 116 ? -1.182 10.556 -1.909 1.00 96.88 116 ILE A N 1
ATOM 864 C CA . ILE A 1 116 ? 0.273 10.366 -1.832 1.00 96.88 116 ILE A CA 1
ATOM 865 C C . ILE A 1 116 ? 0.644 8.878 -1.875 1.00 96.88 116 ILE A C 1
ATOM 867 O O . ILE A 1 116 ? 1.617 8.508 -2.525 1.00 96.88 116 ILE A O 1
ATOM 871 N N . THR A 1 117 ? -0.123 8.000 -1.224 1.00 95.56 117 THR A N 1
ATOM 872 C CA . THR A 1 117 ? 0.161 6.552 -1.247 1.00 95.56 117 THR A CA 1
ATOM 873 C C . THR A 1 117 ? -0.063 5.931 -2.624 1.00 95.56 117 THR A C 1
ATOM 875 O O . THR A 1 117 ? 0.693 5.054 -3.035 1.00 95.56 117 THR A O 1
ATOM 878 N N . PHE A 1 118 ? -1.062 6.397 -3.376 1.00 94.81 118 PHE A N 1
ATOM 879 C CA . PHE A 1 118 ? -1.292 5.917 -4.739 1.00 94.81 118 PHE A CA 1
ATOM 880 C C . PHE A 1 118 ? -0.251 6.465 -5.714 1.00 94.81 118 PHE A C 1
ATOM 882 O O . PHE A 1 118 ? 0.195 5.735 -6.600 1.00 94.81 118 PHE A O 1
ATOM 889 N N . LEU A 1 119 ? 0.181 7.713 -5.522 1.00 94.62 119 LEU A N 1
ATOM 890 C CA . LEU A 1 119 ? 1.331 8.280 -6.224 1.00 94.62 119 LEU A CA 1
ATOM 891 C C . LEU A 1 119 ? 2.604 7.474 -5.970 1.00 94.62 119 LEU A C 1
ATOM 893 O O . LEU A 1 119 ? 3.327 7.158 -6.912 1.00 94.62 119 LEU A O 1
ATOM 897 N N . GLU A 1 120 ? 2.852 7.093 -4.720 1.00 94.31 120 GLU A N 1
ATOM 898 C CA . GLU A 1 120 ? 3.981 6.242 -4.358 1.00 94.31 120 GLU A CA 1
ATOM 899 C C . GLU A 1 120 ? 3.901 4.881 -5.062 1.00 94.31 120 GLU A C 1
ATOM 901 O O . GLU A 1 120 ? 4.871 4.459 -5.688 1.00 94.31 120 GLU A O 1
ATOM 906 N N . SER A 1 121 ? 2.723 4.254 -5.098 1.00 91.19 121 SER A N 1
ATOM 907 C CA . SER A 1 121 ? 2.518 2.995 -5.825 1.00 91.19 121 SER A CA 1
ATOM 908 C C . SER A 1 121 ? 2.733 3.137 -7.340 1.00 91.19 121 SER A C 1
ATOM 910 O O . SER A 1 121 ? 3.270 2.228 -7.980 1.00 91.19 121 SER A O 1
ATOM 912 N N . ALA A 1 122 ? 2.340 4.267 -7.935 1.00 92.25 122 ALA A N 1
ATOM 913 C CA . ALA A 1 122 ? 2.611 4.565 -9.340 1.00 92.25 122 ALA A CA 1
ATOM 914 C C . ALA A 1 122 ? 4.116 4.735 -9.591 1.00 92.25 122 ALA A C 1
ATOM 916 O O . ALA A 1 122 ? 4.665 4.126 -10.512 1.00 92.25 122 ALA A O 1
ATOM 917 N N . ALA A 1 123 ? 4.794 5.497 -8.731 1.00 92.19 123 ALA A N 1
ATOM 918 C CA . ALA A 1 123 ? 6.233 5.709 -8.796 1.00 92.19 123 ALA A CA 1
ATOM 919 C C . ALA A 1 123 ? 7.001 4.389 -8.646 1.00 92.19 123 ALA A C 1
ATOM 921 O O . ALA A 1 123 ? 7.885 4.110 -9.450 1.00 92.19 123 ALA A O 1
ATOM 922 N N . GLN A 1 124 ? 6.619 3.525 -7.699 1.00 90.50 124 GLN A N 1
ATOM 923 C CA . GLN A 1 124 ? 7.211 2.194 -7.542 1.00 90.50 124 GLN A CA 1
ATOM 924 C C . GLN A 1 124 ? 7.117 1.365 -8.831 1.00 90.50 124 GLN A C 1
ATOM 926 O O . GLN A 1 124 ? 8.092 0.714 -9.212 1.00 90.50 124 GLN A O 1
ATOM 931 N N . LYS A 1 125 ? 5.968 1.388 -9.523 1.00 88.31 125 LYS A N 1
ATOM 932 C CA . LYS A 1 125 ? 5.783 0.666 -10.794 1.00 88.31 125 LYS A CA 1
ATOM 933 C C . LYS A 1 125 ? 6.675 1.225 -11.900 1.00 88.31 125 LYS A C 1
ATOM 935 O O . LYS A 1 125 ? 7.345 0.446 -12.574 1.00 88.31 125 LYS A O 1
ATOM 940 N N . LEU A 1 126 ? 6.732 2.549 -12.050 1.00 91.06 126 LEU A N 1
ATOM 941 C CA . LEU A 1 126 ? 7.583 3.215 -13.043 1.00 91.06 126 LEU A CA 1
ATOM 942 C C . LEU A 1 126 ? 9.075 2.975 -12.780 1.00 91.06 126 LEU A C 1
ATOM 944 O O . LEU A 1 126 ? 9.828 2.685 -13.710 1.00 91.06 126 LEU A O 1
ATOM 948 N N . LEU A 1 127 ? 9.494 3.034 -11.514 1.00 88.56 127 LEU A N 1
ATOM 949 C CA . LEU A 1 127 ? 10.860 2.722 -11.101 1.00 88.56 127 LEU A CA 1
ATOM 950 C C . LEU A 1 127 ? 11.194 1.261 -11.385 1.00 88.56 127 LEU A C 1
ATOM 952 O O . LEU A 1 127 ? 12.226 0.985 -11.982 1.00 88.56 127 LEU A O 1
ATOM 956 N N . THR A 1 128 ? 10.309 0.327 -11.027 1.00 84.25 128 THR A N 1
ATOM 957 C CA . THR A 1 128 ? 10.516 -1.104 -11.295 1.00 84.25 128 THR A CA 1
ATOM 958 C C . THR A 1 128 ? 10.657 -1.362 -12.795 1.00 84.25 128 THR A C 1
ATOM 960 O O . THR A 1 128 ? 11.577 -2.060 -13.213 1.00 84.25 128 THR A O 1
ATOM 963 N N . LEU A 1 129 ? 9.802 -0.745 -13.616 1.00 85.31 129 LEU A N 1
ATOM 964 C CA . LEU A 1 129 ? 9.862 -0.860 -15.072 1.00 85.31 129 LEU A CA 1
ATOM 965 C C . LEU A 1 129 ? 11.184 -0.311 -15.627 1.00 85.31 129 LEU A C 1
ATOM 967 O O . LEU A 1 129 ? 11.852 -0.976 -16.412 1.00 85.31 129 LEU A O 1
ATOM 971 N N . THR A 1 130 ? 11.597 0.869 -15.165 1.00 86.25 130 THR A N 1
ATOM 972 C CA . THR A 1 130 ? 12.829 1.525 -15.624 1.00 86.25 130 THR A CA 1
ATOM 973 C C . THR A 1 130 ? 14.081 0.778 -15.162 1.00 86.25 130 THR A C 1
ATOM 975 O O . THR A 1 130 ? 15.049 0.686 -15.908 1.00 86.25 130 THR A O 1
ATOM 978 N N . ILE A 1 131 ? 14.074 0.196 -13.960 1.00 81.75 131 ILE A N 1
ATOM 979 C CA . ILE A 1 131 ? 15.187 -0.616 -13.449 1.00 81.75 131 ILE A CA 1
ATOM 980 C C . ILE A 1 131 ? 15.328 -1.911 -14.257 1.00 81.75 131 ILE A C 1
ATOM 982 O O . ILE A 1 131 ? 16.446 -2.297 -14.591 1.00 81.75 131 ILE A O 1
ATOM 986 N N . ILE A 1 132 ? 14.213 -2.578 -14.577 1.00 77.19 132 ILE A N 1
ATOM 987 C CA . ILE A 1 132 ? 14.231 -3.861 -15.294 1.00 77.19 132 ILE A CA 1
ATOM 988 C C . ILE A 1 132 ? 14.574 -3.668 -16.773 1.00 77.19 132 ILE A C 1
ATOM 990 O O . ILE A 1 132 ? 15.428 -4.380 -17.301 1.00 77.19 132 ILE A O 1
ATOM 994 N N . TYR A 1 133 ? 13.913 -2.720 -17.440 1.00 78.19 133 TYR A N 1
ATOM 995 C CA . TYR A 1 133 ? 13.979 -2.581 -18.895 1.00 78.19 133 TYR A CA 1
ATOM 996 C C . TYR A 1 133 ? 14.851 -1.418 -19.384 1.00 78.19 133 TYR A C 1
ATOM 998 O O . TYR A 1 133 ? 15.154 -1.351 -20.574 1.00 78.19 133 TYR A O 1
ATOM 1006 N N . GLY A 1 134 ? 15.289 -0.519 -18.499 1.00 82.62 134 GLY A N 1
ATOM 1007 C CA . GLY A 1 134 ? 16.129 0.628 -18.851 1.00 82.62 134 GLY A CA 1
ATOM 1008 C C . GLY A 1 134 ? 15.420 1.695 -19.694 1.00 82.62 134 GLY A C 1
ATOM 1009 O O . GLY A 1 134 ? 14.205 1.664 -19.885 1.00 82.62 134 GLY A O 1
ATOM 1010 N N . GLN A 1 135 ? 16.208 2.642 -20.219 1.00 83.81 135 GLN A N 1
ATOM 1011 C CA . GLN A 1 135 ? 15.716 3.695 -21.124 1.00 83.81 135 GLN A CA 1
ATOM 1012 C C . GLN A 1 135 ? 15.210 3.149 -22.459 1.00 83.81 135 GLN A C 1
ATOM 1014 O O . GLN A 1 135 ? 14.275 3.691 -23.036 1.00 83.81 135 GLN A O 1
ATOM 1019 N N . SER A 1 136 ? 15.738 2.004 -22.883 1.00 81.25 136 SER A N 1
ATOM 1020 C CA . SER A 1 136 ? 15.342 1.330 -24.115 1.00 81.25 136 SER A CA 1
ATOM 1021 C C . SER A 1 136 ? 13.853 0.995 -24.197 1.00 81.25 136 SER A C 1
ATOM 1023 O O . SER A 1 136 ? 13.301 0.967 -25.294 1.00 81.25 136 SER A O 1
ATOM 1025 N N . LEU A 1 137 ? 13.175 0.757 -23.067 1.00 84.31 137 LEU A N 1
ATOM 1026 C CA . LEU A 1 137 ? 11.720 0.578 -23.075 1.00 84.31 137 LEU A CA 1
ATOM 1027 C C . LEU A 1 137 ? 11.003 1.874 -23.448 1.00 84.31 137 LEU A C 1
ATOM 1029 O O . LEU A 1 137 ? 10.089 1.849 -24.266 1.00 84.31 137 LEU A O 1
ATOM 1033 N N . TRP A 1 138 ? 11.424 2.997 -22.872 1.00 88.75 138 TRP A N 1
ATOM 1034 C CA . TRP A 1 138 ? 10.826 4.301 -23.144 1.00 88.75 138 TRP A CA 1
ATOM 1035 C C . TRP A 1 138 ? 11.103 4.748 -24.581 1.00 88.75 138 TRP A C 1
ATOM 1037 O O . TRP A 1 138 ? 10.177 5.163 -25.270 1.00 88.75 138 TRP A O 1
ATOM 1047 N N . GLU A 1 139 ? 12.324 4.530 -25.072 1.00 86.19 139 GLU A N 1
ATOM 1048 C CA . GLU A 1 139 ? 12.699 4.763 -26.472 1.00 86.19 139 GLU A CA 1
ATOM 1049 C C . GLU A 1 139 ? 11.873 3.902 -27.437 1.00 86.19 139 GLU A C 1
ATOM 1051 O O . GLU A 1 139 ? 11.372 4.399 -28.441 1.00 86.19 139 GLU A O 1
ATOM 1056 N N . SER A 1 140 ? 11.664 2.620 -27.117 1.00 85.69 140 SER A N 1
ATOM 1057 C CA . SER A 1 140 ? 10.836 1.727 -27.941 1.00 85.69 140 SER A CA 1
ATOM 1058 C C . SER A 1 140 ? 9.381 2.196 -28.004 1.00 85.69 140 SER A C 1
ATOM 1060 O O . SER A 1 140 ? 8.748 2.105 -29.054 1.00 85.69 140 SER A O 1
ATOM 1062 N N . VAL A 1 141 ? 8.850 2.716 -26.892 1.00 87.38 141 VAL A N 1
ATOM 1063 C CA . VAL A 1 141 ? 7.509 3.315 -26.835 1.00 87.38 141 VAL A CA 1
ATOM 1064 C C . VAL A 1 141 ? 7.437 4.580 -27.689 1.00 87.38 141 VAL A C 1
ATOM 1066 O O . VAL A 1 141 ? 6.464 4.742 -28.422 1.00 87.38 141 VAL A O 1
ATOM 1069 N N . ASP A 1 142 ? 8.456 5.442 -27.647 1.00 88.31 142 ASP A N 1
ATOM 1070 C CA . ASP A 1 142 ? 8.520 6.649 -28.480 1.00 88.31 142 ASP A CA 1
ATOM 1071 C C . ASP A 1 142 ? 8.595 6.304 -29.980 1.00 88.31 142 ASP A C 1
ATOM 1073 O O . ASP A 1 142 ? 7.830 6.854 -30.772 1.00 88.31 142 ASP A O 1
ATOM 1077 N N . ILE A 1 143 ? 9.440 5.339 -30.370 1.00 87.31 143 ILE A N 1
ATOM 1078 C CA . ILE A 1 143 ? 9.549 4.856 -31.760 1.00 87.31 143 ILE A CA 1
ATOM 1079 C C . ILE A 1 143 ? 8.217 4.263 -32.233 1.00 87.31 143 ILE A C 1
ATOM 1081 O O . ILE A 1 143 ? 7.749 4.572 -33.329 1.00 87.31 143 ILE A O 1
ATOM 1085 N N . TYR A 1 144 ? 7.584 3.428 -31.404 1.00 84.81 144 TYR A N 1
ATOM 1086 C CA . TYR A 1 144 ? 6.288 2.839 -31.728 1.00 84.81 144 TYR A CA 1
ATOM 1087 C C . TYR A 1 144 ? 5.196 3.905 -31.852 1.00 84.81 144 TYR A C 1
ATOM 1089 O O . TYR A 1 144 ? 4.416 3.868 -32.801 1.00 84.81 144 TYR A O 1
ATOM 1097 N N . SER A 1 145 ? 5.155 4.882 -30.941 1.00 84.31 145 SER A N 1
ATOM 1098 C CA . SER A 1 145 ? 4.200 5.986 -31.033 1.00 84.31 145 SER A CA 1
ATOM 1099 C C . SER A 1 145 ? 4.393 6.787 -32.314 1.00 84.31 145 SER A C 1
ATOM 1101 O O . SER A 1 145 ? 3.397 7.117 -32.948 1.00 84.31 145 SER A O 1
ATOM 1103 N N . ALA A 1 146 ? 5.633 7.094 -32.701 1.00 84.94 146 ALA A N 1
ATOM 1104 C CA . ALA A 1 146 ? 5.911 7.821 -33.937 1.00 84.94 146 ALA A CA 1
ATOM 1105 C C . ALA A 1 146 ? 5.401 7.048 -35.164 1.00 84.94 146 ALA A C 1
ATOM 1107 O O . ALA A 1 146 ? 4.722 7.620 -36.016 1.00 84.94 146 ALA A O 1
ATOM 1108 N N . TRP A 1 147 ? 5.640 5.732 -35.201 1.00 85.25 147 TRP A N 1
ATOM 1109 C CA . TRP A 1 147 ? 5.130 4.855 -36.256 1.00 85.25 147 TRP A CA 1
ATOM 1110 C C . TRP A 1 147 ? 3.592 4.825 -36.307 1.00 85.25 147 TRP A C 1
ATOM 1112 O O . TRP A 1 147 ? 3.007 4.903 -37.387 1.00 85.25 147 TRP A O 1
ATOM 1122 N N . VAL A 1 148 ? 2.916 4.751 -35.154 1.00 84.50 148 VAL A N 1
ATOM 1123 C CA . VAL A 1 148 ? 1.444 4.790 -35.082 1.00 84.50 148 VAL A CA 1
ATOM 1124 C C . VAL A 1 148 ? 0.901 6.139 -35.561 1.00 84.50 148 VAL A C 1
ATOM 1126 O O . VAL A 1 148 ? -0.052 6.162 -36.342 1.00 84.50 148 VAL A O 1
ATOM 1129 N N . SER A 1 149 ? 1.503 7.251 -35.129 1.00 82.31 149 SER A N 1
ATOM 1130 C CA . SER A 1 149 ? 1.100 8.604 -35.534 1.00 82.31 149 SER A CA 1
ATOM 1131 C C . SER A 1 149 ? 1.210 8.797 -37.049 1.00 82.31 149 SER A C 1
ATOM 1133 O O . SER A 1 149 ? 0.278 9.309 -37.666 1.00 82.31 149 SER A O 1
ATOM 1135 N N . GLU A 1 150 ? 2.289 8.305 -37.665 1.00 83.94 150 GLU A N 1
ATOM 1136 C CA . GLU A 1 150 ? 2.477 8.349 -39.120 1.00 83.94 150 GLU A CA 1
ATOM 1137 C C . GLU A 1 150 ? 1.375 7.578 -39.868 1.00 83.94 150 GLU A C 1
ATOM 1139 O O . GLU A 1 150 ? 0.863 8.038 -40.888 1.00 83.94 150 GLU A O 1
ATOM 1144 N N . LYS A 1 151 ? 0.964 6.411 -39.354 1.00 84.31 151 LYS A N 1
ATOM 1145 C CA . LYS A 1 151 ? -0.075 5.584 -39.989 1.00 84.31 151 LYS A CA 1
ATOM 1146 C C . LYS A 1 151 ? -1.485 6.118 -39.791 1.00 84.31 151 LYS A C 1
ATOM 1148 O O . LYS A 1 151 ? -2.330 5.901 -40.656 1.00 84.31 151 LYS A O 1
ATOM 1153 N N . LEU A 1 152 ? -1.755 6.787 -38.673 1.00 80.94 152 LEU A N 1
ATOM 1154 C CA . LEU A 1 152 ? -3.115 7.176 -38.320 1.00 80.94 152 LEU A CA 1
ATOM 1155 C C . LEU A 1 152 ? -3.553 8.536 -38.857 1.00 80.94 152 LEU A C 1
ATOM 1157 O O . LEU A 1 152 ? -4.756 8.743 -38.829 1.00 80.94 152 LEU A O 1
ATOM 1161 N N . SER A 1 153 ? -2.650 9.397 -39.361 1.00 68.75 153 SER A N 1
ATOM 1162 C CA . SER A 1 153 ? -2.865 10.661 -40.129 1.00 68.75 153 SER A CA 1
ATOM 1163 C C . SER A 1 153 ? -3.965 11.658 -39.682 1.00 68.75 153 SER A C 1
ATOM 1165 O O . SER A 1 153 ? -4.076 12.740 -40.245 1.00 68.75 153 SER A O 1
ATOM 1167 N N . PHE A 1 154 ? -4.744 11.346 -38.648 1.00 58.47 154 PHE A N 1
ATOM 1168 C CA . PHE A 1 154 ? -5.948 12.045 -38.193 1.00 58.47 154 PHE A CA 1
ATOM 1169 C C . PHE A 1 154 ? -5.855 12.453 -36.717 1.00 58.47 154 PHE A C 1
ATOM 1171 O O . PHE A 1 154 ? -6.734 13.138 -36.199 1.00 58.47 154 PHE A O 1
ATOM 1178 N N . ILE A 1 155 ? -4.803 12.017 -36.018 1.00 58.44 155 ILE A N 1
ATOM 1179 C CA . ILE A 1 155 ? -4.582 12.298 -34.602 1.00 58.44 155 ILE A CA 1
ATOM 1180 C C . ILE A 1 155 ? -3.141 12.785 -34.452 1.00 58.44 155 ILE A C 1
ATOM 1182 O O . ILE A 1 155 ? -2.217 11.994 -34.292 1.00 58.44 155 ILE A O 1
ATOM 1186 N N . ASP A 1 156 ? -2.969 14.105 -34.466 1.00 56.53 156 ASP A N 1
ATOM 1187 C CA . ASP A 1 156 ? -1.692 14.813 -34.275 1.00 56.53 156 ASP A CA 1
ATOM 1188 C C . ASP A 1 156 ? -1.187 14.759 -32.812 1.00 56.53 156 ASP A C 1
ATOM 1190 O O . ASP A 1 156 ? -0.396 15.583 -32.352 1.00 56.53 156 ASP A O 1
ATOM 1194 N N . TYR A 1 157 ? -1.667 13.789 -32.025 1.00 58.31 157 TYR A N 1
ATOM 1195 C CA . TYR A 1 157 ? -1.160 13.555 -30.680 1.00 58.31 157 TYR A CA 1
ATOM 1196 C C . TYR A 1 157 ? 0.113 12.719 -30.767 1.00 58.31 157 TYR A C 1
ATOM 1198 O O . TYR A 1 157 ? 0.072 11.498 -30.925 1.00 58.31 157 TYR A O 1
ATOM 1206 N N . ALA A 1 158 ? 1.251 13.385 -30.597 1.00 59.88 158 ALA A N 1
ATOM 1207 C CA . ALA A 1 158 ? 2.514 12.737 -30.278 1.00 59.88 158 ALA A CA 1
ATOM 1208 C C . ALA A 1 158 ? 2.411 12.077 -28.886 1.00 59.88 158 ALA A C 1
ATOM 1210 O O . ALA A 1 158 ? 2.734 12.686 -27.863 1.00 59.88 158 ALA A O 1
ATOM 1211 N N . LEU A 1 159 ? 1.923 10.834 -28.837 1.00 69.56 159 LEU A N 1
ATOM 1212 C CA . LEU A 1 159 ? 1.837 9.992 -27.637 1.00 69.56 159 LEU A CA 1
ATOM 1213 C C . LEU A 1 159 ? 3.236 9.528 -27.185 1.00 69.56 159 LEU A C 1
ATOM 1215 O O . LEU A 1 159 ? 3.548 8.343 -27.143 1.00 69.56 159 LEU A O 1
ATOM 1219 N N . SER A 1 160 ? 4.098 10.470 -26.802 1.00 83.25 160 SER A N 1
ATOM 1220 C CA . SER A 1 160 ? 5.431 10.160 -26.277 1.00 83.25 160 SER A CA 1
ATOM 1221 C C . SER A 1 160 ? 5.352 9.356 -24.972 1.00 83.25 160 SER A C 1
ATOM 1223 O O . SER A 1 160 ? 4.422 9.517 -24.175 1.00 83.25 160 SER A O 1
ATOM 1225 N N . SER A 1 161 ? 6.387 8.565 -24.696 1.00 85.62 161 SER A N 1
ATOM 1226 C CA . SER A 1 161 ? 6.673 7.917 -23.415 1.00 85.62 161 SER A CA 1
ATOM 1227 C C . SER A 1 161 ? 6.415 8.839 -22.214 1.00 85.62 161 SER A C 1
ATOM 1229 O O . SER A 1 161 ? 5.745 8.445 -21.258 1.00 85.62 161 SER A O 1
ATOM 1231 N N . LYS A 1 162 ? 6.836 10.110 -22.291 1.00 88.88 162 LYS A N 1
ATOM 1232 C CA . LYS A 1 162 ? 6.586 11.123 -21.250 1.00 88.88 162 LYS A CA 1
ATOM 1233 C C . LYS A 1 162 ? 5.098 11.397 -21.038 1.00 88.88 162 LYS A C 1
ATOM 1235 O O . LYS A 1 162 ? 4.655 11.496 -19.895 1.00 88.88 162 LYS A O 1
ATOM 1240 N N . SER A 1 163 ? 4.325 11.502 -22.118 1.00 87.88 163 SER A N 1
ATOM 1241 C CA . SER A 1 163 ? 2.879 11.745 -22.044 1.00 87.88 163 SER A CA 1
ATOM 1242 C C . SER A 1 163 ? 2.147 10.576 -21.380 1.00 87.88 163 SER A C 1
ATOM 1244 O O . SER A 1 163 ? 1.285 10.794 -20.529 1.00 87.88 163 SER A O 1
ATOM 1246 N N . LEU A 1 164 ? 2.563 9.338 -21.672 1.00 89.00 164 LEU A N 1
ATOM 1247 C CA . LEU A 1 164 ? 2.019 8.133 -21.047 1.00 89.00 164 LEU A CA 1
ATOM 1248 C C . LEU A 1 164 ? 2.363 8.058 -19.558 1.00 89.00 164 LEU A C 1
ATOM 1250 O O . LEU A 1 164 ? 1.503 7.710 -18.751 1.00 89.00 164 LEU A O 1
ATOM 1254 N N . ILE A 1 165 ? 3.592 8.424 -19.179 1.00 91.69 165 ILE A N 1
ATOM 1255 C CA . ILE A 1 165 ? 3.999 8.511 -17.770 1.00 91.69 165 ILE A CA 1
ATOM 1256 C C . ILE A 1 165 ? 3.141 9.540 -17.027 1.00 91.69 165 ILE A C 1
ATOM 1258 O O . ILE A 1 165 ? 2.624 9.234 -15.952 1.00 91.69 165 ILE A O 1
ATOM 1262 N N . ILE A 1 166 ? 2.953 10.735 -17.597 1.00 92.19 166 ILE A N 1
ATOM 1263 C CA . ILE A 1 166 ? 2.117 11.784 -16.998 1.00 92.19 166 ILE A CA 1
ATOM 1264 C C . ILE A 1 166 ? 0.680 11.284 -16.847 1.00 92.19 166 ILE A C 1
ATOM 1266 O O . ILE A 1 166 ? 0.143 11.330 -15.744 1.00 92.19 166 ILE A O 1
ATOM 1270 N N . LEU A 1 167 ? 0.086 10.727 -17.907 1.00 91.69 167 LEU A N 1
ATOM 1271 C CA . LEU A 1 167 ? -1.269 10.176 -17.874 1.00 91.69 167 LEU A CA 1
A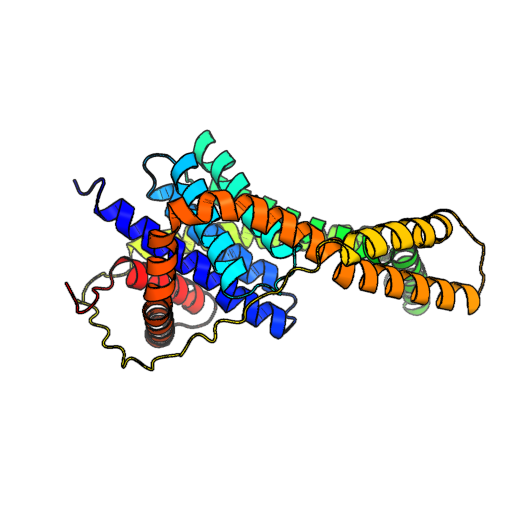TOM 1272 C C . LEU A 1 167 ? -1.419 9.103 -16.786 1.00 91.69 167 LEU A C 1
ATOM 1274 O O . LEU A 1 167 ? -2.397 9.104 -16.038 1.00 91.69 167 LEU A O 1
ATOM 1278 N N . PHE A 1 168 ? -0.434 8.214 -16.661 1.00 91.44 168 PHE A N 1
ATOM 1279 C CA . PHE A 1 168 ? -0.412 7.171 -15.643 1.00 91.44 168 PHE A CA 1
ATOM 1280 C C . PHE A 1 168 ? -0.348 7.749 -14.220 1.00 91.44 168 PHE A C 1
ATOM 1282 O O . PHE A 1 168 ? -1.134 7.355 -13.356 1.00 91.44 168 PHE A O 1
ATOM 1289 N N . ILE A 1 169 ? 0.539 8.715 -13.967 1.00 93.81 169 ILE A N 1
ATOM 1290 C CA . ILE A 1 169 ? 0.664 9.386 -12.662 1.00 93.81 169 ILE A CA 1
ATOM 1291 C C . ILE A 1 169 ? -0.616 10.158 -12.316 1.00 93.81 169 ILE A C 1
ATOM 1293 O O . ILE A 1 169 ? -1.096 10.089 -11.179 1.00 93.81 169 ILE A O 1
ATOM 1297 N N . THR A 1 170 ? -1.198 10.863 -13.287 1.00 93.38 170 THR A N 1
ATOM 1298 C CA . THR A 1 170 ? -2.457 11.593 -13.120 1.00 93.38 170 THR A CA 1
ATOM 1299 C C . THR A 1 170 ? -3.599 10.637 -12.799 1.00 93.38 170 THR A C 1
ATOM 1301 O O . THR A 1 170 ? -4.336 10.878 -11.845 1.00 93.38 170 THR A O 1
ATOM 1304 N N . PHE A 1 171 ? -3.705 9.509 -13.508 1.00 93.25 171 PHE A N 1
ATOM 1305 C CA . PHE A 1 171 ? -4.703 8.480 -13.216 1.00 93.25 171 PHE A CA 1
ATOM 1306 C C . PHE A 1 171 ? -4.600 7.981 -11.768 1.00 93.25 171 PHE A C 1
ATOM 1308 O O . PHE A 1 171 ? -5.608 7.944 -11.061 1.00 93.25 171 PHE A O 1
ATOM 1315 N N . TYR A 1 172 ? -3.394 7.657 -11.290 1.00 93.38 172 TYR A N 1
ATOM 1316 C CA . TYR A 1 172 ? -3.198 7.202 -9.908 1.00 93.38 172 TYR A CA 1
ATOM 1317 C C . TYR A 1 172 ? -3.481 8.295 -8.876 1.00 93.38 172 TYR A C 1
ATOM 1319 O O . TYR A 1 172 ? -4.059 8.003 -7.830 1.00 93.38 172 TYR A O 1
ATOM 1327 N N . SER A 1 173 ? -3.142 9.548 -9.178 1.00 93.00 173 SER A N 1
ATOM 1328 C CA . SER A 1 173 ? -3.459 10.695 -8.321 1.00 93.00 173 SER A CA 1
ATOM 1329 C C . SER A 1 173 ? -4.968 10.881 -8.176 1.00 93.00 173 SER A C 1
ATOM 1331 O O . SER A 1 173 ? -5.483 10.947 -7.060 1.00 93.00 173 SER A O 1
ATOM 1333 N N . CYS A 1 174 ? -5.698 10.894 -9.295 1.00 95.25 174 CYS A N 1
ATOM 1334 C CA . CYS A 1 174 ? -7.155 10.980 -9.304 1.00 95.25 174 CYS A CA 1
ATOM 1335 C C . CYS A 1 174 ? -7.787 9.791 -8.572 1.00 95.25 174 CYS A C 1
ATOM 1337 O O . CYS A 1 174 ? -8.670 9.985 -7.738 1.00 95.25 174 CYS A O 1
ATOM 1339 N N . ALA A 1 175 ? -7.303 8.572 -8.822 1.00 94.56 175 ALA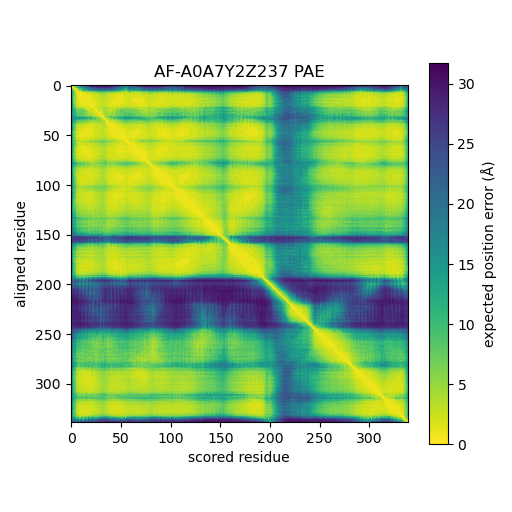 A N 1
ATOM 1340 C CA . ALA A 1 175 ? -7.771 7.377 -8.130 1.00 94.56 175 ALA A CA 1
ATOM 1341 C C . ALA A 1 175 ? -7.547 7.471 -6.611 1.00 94.56 175 ALA A C 1
ATOM 1343 O O . ALA A 1 175 ? -8.462 7.166 -5.850 1.00 94.56 175 ALA A O 1
ATOM 1344 N N . GLY A 1 176 ? -6.382 7.947 -6.163 1.00 96.06 176 GLY A N 1
ATOM 1345 C CA . GLY A 1 176 ? -6.071 8.126 -4.743 1.00 96.06 176 GLY A CA 1
ATOM 1346 C C . GLY A 1 176 ? -6.987 9.142 -4.061 1.00 96.06 176 GLY A C 1
ATOM 1347 O O . GLY A 1 176 ? -7.478 8.890 -2.962 1.00 96.06 176 GLY A O 1
ATOM 1348 N N . ILE A 1 177 ? -7.298 10.250 -4.741 1.00 96.94 177 ILE A N 1
ATOM 1349 C CA . ILE A 1 177 ? -8.256 11.255 -4.258 1.00 96.94 177 ILE A CA 1
ATOM 1350 C C . ILE A 1 177 ? -9.664 10.655 -4.146 1.00 96.94 177 ILE A C 1
ATOM 1352 O O . ILE A 1 177 ? -10.308 10.772 -3.101 1.00 96.94 177 ILE A O 1
ATOM 1356 N N . VAL A 1 178 ? -10.138 9.972 -5.195 1.00 96.31 178 VAL A N 1
ATOM 1357 C CA . VAL A 1 178 ? -11.460 9.323 -5.217 1.00 96.31 178 VAL A CA 1
ATOM 1358 C C . VAL A 1 178 ? -11.576 8.276 -4.109 1.00 96.31 178 VAL A C 1
ATOM 1360 O O . VAL A 1 178 ? -12.572 8.256 -3.384 1.00 96.31 178 VAL A O 1
ATOM 1363 N N . VAL A 1 179 ? -10.550 7.440 -3.928 1.00 96.06 179 VAL A N 1
ATOM 1364 C CA . VAL A 1 179 ? -10.493 6.450 -2.845 1.00 96.06 179 VAL A CA 1
ATOM 1365 C C . VAL A 1 179 ? -10.470 7.137 -1.481 1.00 96.06 179 VAL A C 1
ATOM 1367 O O . VAL A 1 179 ? -11.210 6.728 -0.594 1.00 96.06 179 VAL A O 1
ATOM 1370 N N . GLY A 1 180 ? -9.721 8.226 -1.311 1.00 96.88 180 GLY A N 1
ATOM 1371 C CA . GLY A 1 180 ? -9.733 9.021 -0.082 1.00 96.88 180 GLY A CA 1
ATOM 1372 C C . GLY A 1 180 ? -11.133 9.526 0.290 1.00 96.88 180 GLY A C 1
ATOM 1373 O O . GLY A 1 180 ? -11.581 9.360 1.427 1.00 96.88 180 GLY A O 1
ATOM 1374 N N . PHE A 1 181 ? -11.878 10.071 -0.677 1.00 97.06 181 PHE A N 1
ATOM 1375 C CA . PHE A 1 181 ? -13.272 10.476 -0.459 1.00 97.06 181 PHE A CA 1
ATOM 1376 C C . PHE A 1 181 ? -14.186 9.287 -0.145 1.00 97.06 181 PHE A C 1
ATOM 1378 O O . PHE A 1 181 ? -15.058 9.387 0.724 1.00 97.06 181 PHE A O 1
ATOM 1385 N N . LEU A 1 182 ? -13.977 8.154 -0.819 1.00 96.06 182 LEU A N 1
ATOM 1386 C CA . LEU A 1 182 ? -14.708 6.916 -0.565 1.00 96.06 182 LEU A CA 1
ATOM 1387 C C . LEU A 1 182 ? -14.497 6.427 0.874 1.00 96.06 182 LEU A C 1
ATOM 1389 O O . LEU A 1 182 ? -15.466 6.068 1.537 1.00 96.06 182 LEU A O 1
ATOM 1393 N N . ILE A 1 183 ? -13.263 6.476 1.379 1.00 96.75 183 ILE A N 1
ATOM 1394 C CA . ILE A 1 183 ? -12.905 6.106 2.755 1.00 96.75 183 ILE A CA 1
ATOM 1395 C C . ILE A 1 183 ? -13.646 6.990 3.756 1.00 96.75 183 ILE A C 1
ATOM 1397 O O . ILE A 1 183 ? -14.309 6.476 4.654 1.00 96.75 183 ILE A O 1
ATOM 1401 N N . VAL A 1 184 ? -13.618 8.313 3.563 1.00 96.38 184 VAL A N 1
ATOM 1402 C CA . VAL A 1 184 ? -14.360 9.256 4.418 1.00 96.38 184 VAL A CA 1
ATOM 1403 C C . VAL A 1 184 ? -15.856 8.934 4.423 1.00 96.38 184 VAL A C 1
ATOM 1405 O O . VAL A 1 184 ? -16.506 9.010 5.468 1.00 96.38 184 VAL A O 1
ATOM 1408 N N . ARG A 1 185 ? -16.424 8.568 3.268 1.00 94.88 185 ARG A N 1
ATOM 1409 C CA . ARG A 1 185 ? -17.833 8.174 3.165 1.00 94.88 185 ARG A CA 1
ATOM 1410 C C . ARG A 1 185 ? -18.116 6.864 3.902 1.00 94.88 185 ARG A C 1
ATOM 1412 O O . ARG A 1 185 ? -19.096 6.809 4.636 1.00 94.88 185 ARG A O 1
ATOM 1419 N N . ILE A 1 186 ? -17.261 5.851 3.759 1.00 94.62 186 ILE A N 1
ATOM 1420 C CA . ILE A 1 186 ? -17.393 4.566 4.464 1.00 94.62 186 ILE A CA 1
ATOM 1421 C C . ILE A 1 186 ? -17.326 4.775 5.980 1.00 94.62 186 ILE A C 1
ATOM 1423 O O . ILE A 1 186 ? -18.207 4.297 6.687 1.00 94.62 186 ILE A O 1
ATOM 1427 N N . MET A 1 187 ? -16.356 5.549 6.479 1.00 94.19 187 MET A N 1
ATOM 1428 C CA . MET A 1 187 ? -16.225 5.832 7.915 1.00 94.19 187 MET A CA 1
ATOM 1429 C C . MET A 1 187 ? -17.469 6.517 8.498 1.00 94.19 187 MET A C 1
ATOM 1431 O O . MET A 1 187 ? -17.858 6.225 9.623 1.00 94.19 187 MET A O 1
ATOM 1435 N N . LYS A 1 188 ? -18.133 7.395 7.733 1.00 92.62 188 LYS A N 1
ATOM 1436 C CA . LYS A 1 188 ? -19.421 7.981 8.142 1.00 92.62 188 LYS A CA 1
ATOM 1437 C C . LYS A 1 188 ? -20.556 6.961 8.115 1.00 92.62 188 LYS A C 1
ATOM 1439 O O . LYS A 1 188 ? -21.343 6.914 9.050 1.00 92.62 188 LYS A O 1
ATOM 1444 N N . LEU A 1 189 ? -20.635 6.138 7.067 1.00 91.44 189 LEU A N 1
ATOM 1445 C CA . LEU A 1 189 ? -21.657 5.092 6.954 1.00 91.44 189 LEU A CA 1
ATOM 1446 C C . LEU A 1 189 ? -21.587 4.103 8.119 1.00 91.44 189 LEU A C 1
ATOM 1448 O O . LEU A 1 189 ? -22.630 3.662 8.587 1.00 91.44 189 LEU A O 1
ATOM 1452 N N . MET A 1 190 ? -20.392 3.804 8.634 1.00 90.38 190 MET A N 1
ATOM 1453 C CA . MET A 1 190 ? -20.223 2.941 9.808 1.00 90.38 190 MET A CA 1
ATOM 1454 C C . MET A 1 190 ? -20.994 3.435 11.041 1.00 90.38 190 MET A C 1
ATOM 1456 O O . MET A 1 190 ? -21.467 2.608 11.809 1.00 90.38 190 MET A O 1
ATOM 1460 N N . GLN A 1 191 ? -21.184 4.749 11.208 1.00 85.56 191 GLN A N 1
ATOM 1461 C CA . GLN A 1 191 ? -21.955 5.315 12.327 1.00 85.56 191 GLN A CA 1
ATOM 1462 C C . GLN A 1 191 ? -23.463 5.055 12.202 1.00 85.56 191 GLN A C 1
ATOM 1464 O O . GLN A 1 191 ? -24.178 5.106 13.195 1.00 85.56 191 GLN A O 1
ATOM 1469 N N . SER A 1 192 ? -23.942 4.791 10.984 1.00 83.62 192 SER A N 1
ATOM 1470 C CA . SER A 1 192 ? -25.350 4.494 10.690 1.00 83.62 192 SER A CA 1
ATOM 1471 C C . SER A 1 192 ? -25.670 2.999 10.662 1.00 83.62 192 SER A C 1
ATOM 1473 O O . SER A 1 192 ? -26.822 2.625 10.467 1.00 83.62 192 SER A O 1
ATOM 1475 N N . VAL A 1 193 ? -24.663 2.130 10.804 1.00 82.19 193 VAL A N 1
ATOM 1476 C CA . VAL A 1 193 ? -24.887 0.683 10.845 1.00 82.19 193 VAL A CA 1
ATOM 1477 C C . VAL A 1 193 ? -25.397 0.318 12.233 1.00 82.19 193 VAL A C 1
ATOM 1479 O O . VAL A 1 193 ? -24.677 0.475 13.217 1.00 82.19 193 VAL A O 1
ATOM 1482 N N . GLU A 1 194 ? -26.628 -0.184 12.307 1.00 71.12 194 GLU A N 1
ATOM 1483 C CA . GLU A 1 194 ? -27.195 -0.670 13.562 1.00 71.12 194 GLU A CA 1
ATOM 1484 C C . GLU A 1 194 ? -26.368 -1.839 14.119 1.00 71.12 194 GLU A C 1
ATOM 1486 O O . GLU A 1 194 ? -26.043 -2.805 13.422 1.00 71.12 194 GLU A O 1
ATOM 1491 N N . THR A 1 195 ? -26.019 -1.748 15.401 1.00 65.44 195 THR A N 1
ATOM 1492 C CA . THR A 1 195 ? -25.263 -2.768 16.143 1.00 65.44 195 THR A CA 1
ATOM 1493 C C . THR A 1 195 ? -26.168 -3.832 16.780 1.00 65.44 195 THR A C 1
ATOM 1495 O O . THR A 1 195 ? -25.716 -4.644 17.587 1.00 65.44 195 THR A O 1
ATOM 1498 N N . THR A 1 196 ? -27.451 -3.862 16.415 1.00 46.94 196 THR A N 1
ATOM 1499 C CA . THR A 1 196 ? -28.502 -4.704 16.998 1.00 46.94 196 THR A CA 1
ATOM 1500 C C . THR A 1 196 ? -28.468 -6.142 16.469 1.00 46.94 196 THR A C 1
ATOM 1502 O O . THR A 1 196 ? -29.234 -6.517 15.592 1.00 46.94 196 THR A O 1
ATOM 1505 N N . ALA A 1 197 ? -27.577 -6.965 17.028 1.00 43.00 197 ALA A N 1
ATOM 1506 C CA . ALA A 1 197 ? -27.811 -8.376 17.383 1.00 43.00 197 ALA A CA 1
ATOM 1507 C C . ALA A 1 197 ? -26.519 -8.972 17.975 1.00 43.00 197 ALA A C 1
ATOM 1509 O O . ALA A 1 197 ? -25.428 -8.642 17.506 1.00 43.00 197 ALA A O 1
ATOM 1510 N N . PRO A 1 198 ? -26.587 -9.865 18.981 1.00 47.38 198 PRO A N 1
ATOM 1511 C CA . PRO A 1 198 ? -25.415 -10.598 19.435 1.00 47.38 198 PRO A CA 1
ATOM 1512 C C . PRO A 1 198 ? -25.021 -11.582 18.329 1.00 47.38 198 PRO A C 1
ATOM 1514 O O . PRO A 1 198 ? -25.594 -12.661 18.195 1.00 47.38 198 PRO A O 1
ATOM 1517 N N . TYR A 1 199 ? -24.087 -11.173 17.472 1.00 53.28 199 TYR A N 1
ATOM 1518 C CA . TYR A 1 199 ? -23.607 -11.993 16.366 1.00 53.28 199 TYR A CA 1
ATOM 1519 C C . TYR A 1 199 ? -22.781 -13.165 16.916 1.00 53.28 199 TYR A C 1
ATOM 1521 O O . TYR A 1 199 ? -21.562 -13.073 17.060 1.00 53.28 199 TYR A O 1
ATOM 1529 N N . HIS A 1 200 ? -23.466 -14.254 17.264 1.00 46.50 200 HIS A N 1
ATOM 1530 C CA . HIS A 1 200 ? -22.864 -15.526 17.643 1.00 46.50 200 HIS A CA 1
ATOM 1531 C C . HIS A 1 200 ? -22.487 -16.291 16.374 1.00 46.50 200 HIS A C 1
ATOM 1533 O O . HIS A 1 200 ? -23.334 -16.894 15.715 1.00 46.50 200 HIS A O 1
ATOM 1539 N N . PHE A 1 201 ? -21.206 -16.263 16.016 1.00 50.94 201 PHE A N 1
ATOM 1540 C CA . PHE A 1 201 ? -20.675 -17.097 14.942 1.00 50.94 201 PHE A CA 1
ATOM 1541 C C . PHE A 1 201 ? -20.122 -18.390 15.542 1.00 50.94 201 PHE A C 1
ATOM 1543 O O . PHE A 1 201 ? -19.057 -18.378 16.156 1.00 50.94 201 PHE A O 1
ATOM 1550 N N . SER A 1 202 ? -20.819 -19.513 15.352 1.00 37.66 202 SER A N 1
ATOM 1551 C CA . SER A 1 202 ? -20.222 -20.831 15.566 1.00 37.66 202 SER A CA 1
ATOM 1552 C C . SER A 1 202 ? -19.419 -21.212 14.321 1.00 37.66 202 SER A C 1
ATOM 1554 O O . SER A 1 202 ? -19.929 -21.209 13.200 1.00 37.66 202 SER A O 1
ATOM 1556 N N . ILE A 1 203 ? -18.131 -21.510 14.495 1.00 46.22 203 ILE A N 1
ATOM 1557 C CA . ILE A 1 203 ? -17.303 -22.080 13.429 1.00 46.22 203 ILE A CA 1
ATOM 1558 C C . ILE A 1 203 ? -16.925 -23.500 13.835 1.00 46.22 203 ILE A C 1
ATOM 1560 O O . ILE A 1 203 ? -16.335 -23.731 14.886 1.00 46.22 203 ILE A O 1
ATOM 1564 N N . GLN A 1 204 ? -17.263 -24.453 12.966 1.00 38.56 204 GLN A N 1
ATOM 1565 C CA . GLN A 1 204 ? -16.719 -25.804 12.983 1.00 38.56 204 GLN A CA 1
ATOM 1566 C C . GLN A 1 204 ? -15.205 -25.733 12.754 1.00 38.56 204 GLN A C 1
ATOM 1568 O O . GLN A 1 204 ? -14.739 -25.359 11.674 1.00 38.56 204 GLN A O 1
ATOM 1573 N N . ASN A 1 205 ? -14.443 -26.105 13.779 1.00 33.91 205 ASN A N 1
ATOM 1574 C CA . ASN A 1 205 ? -12.995 -26.235 13.716 1.00 33.91 205 ASN A CA 1
ATOM 1575 C C . ASN A 1 205 ? -12.618 -27.307 12.691 1.00 33.91 205 ASN A C 1
ATOM 1577 O O . ASN A 1 205 ? -12.692 -28.501 12.971 1.00 33.91 205 ASN A O 1
ATOM 1581 N N . LYS A 1 206 ? -12.176 -26.892 11.501 1.00 35.59 206 LYS A N 1
ATOM 1582 C CA . LYS A 1 206 ? -11.380 -27.765 10.639 1.00 35.59 206 LYS A CA 1
ATOM 1583 C C . LYS A 1 206 ? -9.918 -27.470 10.927 1.00 35.59 206 LYS A C 1
ATOM 1585 O O . LYS A 1 206 ? -9.350 -26.517 10.395 1.00 35.59 206 LYS A O 1
ATOM 1590 N N . THR A 1 207 ? -9.351 -28.269 11.824 1.00 31.03 207 THR A N 1
ATOM 1591 C CA . THR A 1 207 ? -7.939 -28.268 12.198 1.00 31.03 207 THR A CA 1
ATOM 1592 C C . THR A 1 207 ? -7.098 -28.320 10.925 1.00 31.03 207 THR A C 1
ATOM 1594 O O . THR A 1 207 ? -7.139 -29.299 10.181 1.00 31.03 207 THR A O 1
ATOM 1597 N N . ARG A 1 208 ? -6.376 -27.239 10.624 1.00 34.25 208 ARG A N 1
ATOM 1598 C CA . ARG A 1 208 ? -5.291 -27.273 9.644 1.00 34.25 208 ARG A CA 1
ATOM 1599 C C . ARG A 1 208 ? -4.016 -27.551 10.413 1.00 34.25 208 ARG A C 1
ATOM 1601 O O . ARG A 1 208 ? -3.569 -26.711 11.189 1.00 34.25 208 ARG A O 1
ATOM 1608 N N . GLU A 1 209 ? -3.456 -28.732 10.195 1.00 31.16 209 GLU A N 1
ATOM 1609 C CA . GLU A 1 209 ? -2.092 -29.034 10.600 1.00 31.16 209 GLU A CA 1
ATOM 1610 C C . GLU A 1 209 ? -1.145 -28.071 9.881 1.00 31.16 209 GLU A C 1
ATOM 1612 O O . GLU A 1 209 ? -1.111 -27.982 8.653 1.00 31.16 209 GLU A O 1
ATOM 1617 N N . VAL A 1 210 ? -0.408 -27.294 10.669 1.00 33.09 210 VAL A N 1
ATOM 1618 C CA . VAL A 1 210 ? 0.688 -26.468 10.176 1.00 33.09 210 VAL A CA 1
ATOM 1619 C C . VAL A 1 210 ? 1.905 -27.378 10.063 1.00 33.09 210 VAL A C 1
ATOM 1621 O O . VAL A 1 210 ? 2.542 -27.704 11.068 1.00 33.09 210 VAL A O 1
ATOM 1624 N N . GLU A 1 211 ? 2.246 -27.787 8.842 1.00 29.42 211 GLU A N 1
ATOM 1625 C CA . GLU A 1 211 ? 3.530 -28.429 8.577 1.00 29.42 211 GLU A CA 1
ATOM 1626 C C . GLU A 1 211 ? 4.672 -27.451 8.881 1.00 29.42 211 GLU A C 1
ATOM 1628 O O . GLU A 1 211 ? 4.861 -26.418 8.234 1.00 29.42 211 GLU A O 1
ATOM 1633 N N . LYS A 1 212 ? 5.469 -27.785 9.899 1.00 29.61 212 LYS A N 1
ATOM 1634 C CA . LYS A 1 212 ? 6.699 -27.068 10.243 1.00 29.61 212 LYS A CA 1
ATOM 1635 C C . LYS A 1 212 ? 7.801 -27.435 9.251 1.00 29.61 212 LYS A C 1
ATOM 1637 O O . LYS A 1 212 ? 8.557 -28.379 9.481 1.00 29.61 212 LYS A O 1
ATOM 1642 N N . THR A 1 213 ? 7.983 -26.652 8.193 1.00 28.48 213 THR A N 1
ATOM 1643 C CA . THR A 1 213 ? 9.179 -26.790 7.351 1.00 28.48 213 THR A CA 1
ATOM 1644 C C . THR A 1 213 ? 10.398 -26.170 8.038 1.00 28.48 213 THR A C 1
ATOM 1646 O O . THR A 1 213 ? 10.514 -24.952 8.189 1.00 28.48 213 THR A O 1
ATOM 1649 N N . LYS A 1 214 ? 11.342 -27.024 8.456 1.00 30.05 214 LYS A N 1
ATOM 1650 C CA . LYS A 1 214 ? 12.655 -26.634 8.991 1.00 30.05 214 LYS A CA 1
ATOM 1651 C C . LYS A 1 214 ? 13.545 -26.072 7.874 1.00 30.05 214 LYS A C 1
ATOM 1653 O O . LYS A 1 214 ? 14.069 -26.819 7.053 1.00 30.05 214 LYS A O 1
ATOM 1658 N N . SER A 1 215 ? 13.793 -24.764 7.889 1.00 31.03 215 SER A N 1
ATOM 1659 C CA . SER A 1 215 ? 14.785 -24.107 7.027 1.00 31.03 215 SER A CA 1
ATOM 1660 C C . SER A 1 215 ? 16.210 -24.340 7.554 1.00 31.03 215 SER A C 1
ATOM 1662 O O . SER A 1 215 ? 16.593 -23.842 8.617 1.00 31.03 215 SER A O 1
ATOM 1664 N N . LYS A 1 216 ? 17.017 -25.125 6.822 1.00 36.28 216 LYS A N 1
ATOM 1665 C CA . LYS A 1 216 ? 18.452 -25.315 7.097 1.00 36.28 216 LYS A CA 1
ATOM 1666 C C . LYS A 1 216 ? 19.291 -24.189 6.479 1.00 36.28 216 LYS A C 1
ATOM 1668 O O . LYS A 1 216 ? 19.120 -23.785 5.332 1.00 36.28 216 LYS A O 1
ATOM 1673 N N . LYS A 1 217 ? 20.267 -23.732 7.269 1.00 47.09 217 LYS A N 1
ATOM 1674 C CA . LYS A 1 217 ? 21.278 -22.710 6.961 1.00 47.09 217 LYS A CA 1
ATOM 1675 C C . LYS A 1 217 ? 22.026 -22.989 5.640 1.00 47.09 217 LYS A C 1
ATOM 1677 O O . LYS A 1 217 ? 22.828 -23.911 5.571 1.00 47.09 217 LYS A O 1
ATOM 1682 N N . ARG A 1 218 ? 21.913 -22.082 4.662 1.00 44.72 218 ARG A N 1
ATOM 1683 C CA . ARG A 1 218 ? 22.944 -21.829 3.629 1.00 44.72 218 ARG A CA 1
ATOM 1684 C C . ARG A 1 218 ? 23.238 -20.328 3.546 1.00 44.72 218 ARG A C 1
ATOM 1686 O O . ARG A 1 218 ? 22.796 -19.630 2.643 1.00 44.72 218 ARG A O 1
ATOM 1693 N N . LYS A 1 219 ? 23.975 -19.812 4.537 1.00 53.19 219 LYS A N 1
ATOM 1694 C CA . LYS A 1 219 ? 24.384 -18.392 4.598 1.00 53.19 219 LYS A CA 1
ATOM 1695 C C . LYS A 1 219 ? 25.663 -18.067 3.806 1.00 53.19 219 LYS A C 1
ATOM 1697 O O . LYS A 1 219 ? 25.904 -16.894 3.566 1.00 53.19 219 LYS A O 1
ATOM 1702 N N . LYS A 1 220 ? 26.440 -19.059 3.346 1.00 48.22 220 LYS A N 1
ATOM 1703 C CA . LYS A 1 220 ? 27.685 -18.822 2.578 1.00 48.22 220 LYS A CA 1
ATOM 1704 C C . LYS A 1 220 ? 27.531 -18.836 1.050 1.00 48.22 220 LYS A C 1
ATOM 1706 O O . LYS A 1 220 ? 28.346 -18.229 0.374 1.00 48.22 220 LYS A O 1
ATOM 1711 N N . LEU A 1 221 ? 26.475 -19.447 0.503 1.00 52.84 221 LEU A N 1
ATOM 1712 C CA . LEU A 1 221 ? 26.307 -19.548 -0.955 1.00 52.84 221 LEU A CA 1
ATOM 1713 C C . LEU A 1 221 ? 25.747 -18.250 -1.570 1.00 52.84 221 LEU A C 1
ATOM 1715 O O . LEU A 1 221 ? 26.140 -17.855 -2.654 1.00 52.84 221 LEU A O 1
ATOM 1719 N N . ILE A 1 222 ? 24.878 -17.538 -0.852 1.00 54.88 222 ILE A N 1
ATOM 1720 C CA . ILE A 1 222 ? 24.143 -16.378 -1.394 1.00 54.88 222 ILE A CA 1
ATOM 1721 C C . ILE A 1 222 ? 25.030 -15.130 -1.513 1.00 54.88 222 ILE A C 1
ATOM 1723 O O . ILE A 1 222 ? 24.855 -14.347 -2.437 1.00 54.88 222 ILE A O 1
ATOM 1727 N N . PHE A 1 223 ? 26.018 -14.970 -0.628 1.00 56.47 223 PHE A N 1
ATOM 1728 C CA . PHE A 1 223 ? 27.004 -13.887 -0.728 1.00 56.47 223 PHE A CA 1
ATOM 1729 C C . PHE A 1 223 ? 27.976 -14.108 -1.899 1.00 56.47 223 PHE A C 1
ATOM 1731 O O . PHE A 1 223 ? 28.313 -13.165 -2.607 1.00 56.47 223 PHE A O 1
ATOM 1738 N N . PHE A 1 224 ? 28.349 -15.369 -2.154 1.00 56.72 224 PHE A N 1
ATOM 1739 C CA . PHE A 1 224 ? 29.181 -15.754 -3.295 1.00 56.72 224 PHE A CA 1
ATOM 1740 C C . PHE A 1 224 ? 28.461 -15.516 -4.630 1.00 56.72 224 PHE A C 1
ATOM 1742 O O . PHE A 1 224 ? 29.055 -14.934 -5.535 1.00 56.72 224 PH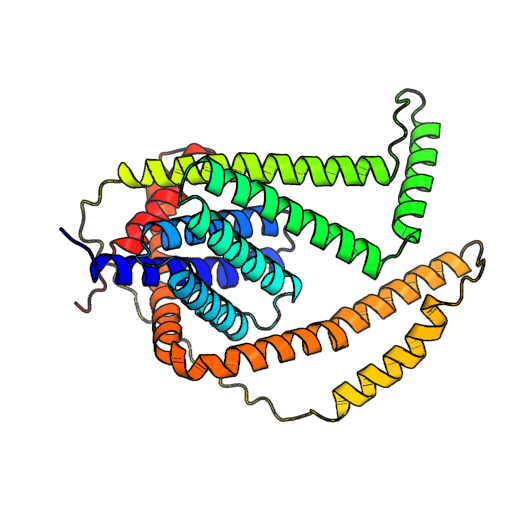E A O 1
ATOM 1749 N N . TRP A 1 225 ? 27.170 -15.867 -4.719 1.00 61.84 225 TRP A N 1
ATOM 1750 C CA . TRP A 1 225 ? 26.338 -15.581 -5.895 1.00 61.84 225 TRP A CA 1
ATOM 1751 C C . TRP A 1 225 ? 26.049 -14.084 -6.075 1.00 61.84 225 TRP A C 1
ATOM 1753 O O . TRP A 1 225 ? 26.019 -13.625 -7.202 1.00 61.84 225 TRP A O 1
ATOM 1763 N N . ALA A 1 226 ? 25.901 -13.290 -5.009 1.00 64.19 226 ALA A N 1
ATOM 1764 C CA . ALA A 1 226 ? 25.686 -11.843 -5.133 1.00 64.19 226 ALA A CA 1
ATOM 1765 C C . ALA A 1 226 ? 26.926 -11.079 -5.648 1.00 64.19 226 ALA A C 1
ATOM 1767 O O . ALA A 1 226 ? 26.785 -10.112 -6.393 1.00 64.19 226 ALA A O 1
ATOM 1768 N N . ILE A 1 227 ? 28.137 -11.517 -5.280 1.00 70.06 227 ILE A N 1
ATOM 1769 C CA . ILE A 1 227 ? 29.399 -10.896 -5.721 1.00 70.06 227 ILE A CA 1
ATOM 1770 C C . ILE A 1 227 ? 29.758 -11.290 -7.154 1.00 70.06 227 ILE A C 1
ATOM 1772 O O . ILE A 1 227 ? 30.096 -10.418 -7.951 1.00 70.06 227 ILE A O 1
ATOM 1776 N N . THR A 1 228 ? 29.635 -12.574 -7.513 1.00 61.12 228 THR A N 1
ATOM 1777 C CA . THR A 1 228 ? 29.837 -13.024 -8.909 1.00 61.12 228 THR A CA 1
ATOM 1778 C C . THR A 1 228 ? 28.894 -12.305 -9.864 1.00 61.12 228 THR A C 1
ATOM 1780 O O . THR A 1 228 ? 29.252 -11.982 -10.990 1.00 61.12 228 THR A O 1
ATOM 1783 N N . LEU A 1 229 ? 27.713 -11.963 -9.376 1.00 62.59 229 LEU A N 1
ATOM 1784 C CA . LEU A 1 229 ? 26.714 -11.252 -10.131 1.00 62.59 229 LEU A CA 1
ATOM 1785 C C . LEU A 1 229 ? 26.967 -9.761 -10.319 1.00 62.59 229 LEU A C 1
ATOM 1787 O O . LEU A 1 229 ? 26.734 -9.240 -11.406 1.00 62.59 229 LEU A O 1
ATOM 1791 N N . LEU A 1 230 ? 27.457 -9.080 -9.285 1.00 66.56 230 LEU A N 1
ATOM 1792 C CA . LEU A 1 230 ? 27.866 -7.682 -9.389 1.00 66.56 230 LEU A CA 1
ATOM 1793 C C . LEU A 1 230 ? 29.003 -7.525 -10.418 1.00 66.56 230 LEU A C 1
ATOM 1795 O O . LEU A 1 230 ? 29.008 -6.571 -11.190 1.00 66.56 230 LEU A O 1
ATOM 1799 N N . ILE A 1 231 ? 29.911 -8.508 -10.474 1.00 67.69 231 ILE A N 1
ATOM 1800 C CA . ILE A 1 231 ? 31.041 -8.567 -11.415 1.00 67.69 231 ILE A CA 1
ATOM 1801 C C . ILE A 1 231 ? 30.574 -8.832 -12.859 1.00 67.69 231 ILE A C 1
ATOM 1803 O O . ILE A 1 231 ? 31.146 -8.272 -13.787 1.00 67.69 231 ILE A O 1
ATOM 1807 N N . VAL A 1 232 ? 29.511 -9.621 -13.063 1.00 58.31 232 VAL A N 1
ATOM 1808 C CA . VAL A 1 232 ? 28.907 -9.855 -14.395 1.00 58.31 232 VAL A CA 1
ATOM 1809 C C . VAL A 1 232 ? 28.015 -8.688 -14.845 1.00 58.31 232 VAL A C 1
ATOM 1811 O O . VAL A 1 232 ? 27.923 -8.405 -16.037 1.00 58.31 232 VAL A O 1
ATOM 1814 N N . LEU A 1 233 ? 27.376 -7.977 -13.912 1.00 60.88 233 LEU A N 1
ATOM 1815 C CA . LEU A 1 233 ? 26.508 -6.830 -14.200 1.00 60.88 233 LEU A CA 1
ATOM 1816 C C . LEU A 1 233 ? 27.264 -5.537 -14.523 1.00 60.88 233 LEU A C 1
ATOM 1818 O O . LEU A 1 233 ? 26.758 -4.718 -15.287 1.00 60.88 233 LEU A O 1
ATOM 1822 N N . LEU A 1 234 ? 28.449 -5.335 -13.942 1.00 63.97 234 LEU A N 1
ATOM 1823 C CA . LEU A 1 234 ? 29.260 -4.131 -14.149 1.00 63.97 234 LEU A CA 1
ATOM 1824 C C . LEU A 1 234 ? 29.593 -3.878 -15.636 1.00 63.97 234 LEU A C 1
ATOM 1826 O O . LEU A 1 234 ? 29.377 -2.757 -16.094 1.00 63.97 234 LEU A O 1
ATOM 1830 N N . PRO A 1 235 ? 30.003 -4.888 -16.430 1.00 59.81 235 PRO A N 1
ATOM 1831 C CA . PRO A 1 235 ? 30.175 -4.736 -17.875 1.00 59.81 235 PRO A CA 1
ATOM 1832 C C . PRO A 1 235 ? 28.863 -4.436 -18.618 1.00 59.81 235 PRO A C 1
ATOM 1834 O O . PRO A 1 235 ? 28.847 -3.604 -19.514 1.00 59.81 235 PRO A O 1
ATOM 1837 N N . LEU A 1 236 ? 27.740 -5.048 -18.225 1.00 54.22 236 LEU A N 1
ATOM 1838 C CA . LEU A 1 236 ? 26.431 -4.887 -18.888 1.00 54.22 236 LEU A CA 1
ATOM 1839 C C . LEU A 1 236 ? 25.760 -3.523 -18.635 1.00 54.22 236 LEU A C 1
ATOM 1841 O O . LEU A 1 236 ? 24.889 -3.107 -19.399 1.00 54.22 236 LEU A O 1
ATOM 1845 N N . LEU A 1 237 ? 26.131 -2.830 -17.556 1.00 55.03 237 LEU A N 1
ATOM 1846 C CA . LEU A 1 237 ? 25.633 -1.486 -17.243 1.00 55.03 237 LEU A CA 1
ATOM 1847 C C . LEU A 1 237 ? 26.491 -0.371 -17.856 1.00 55.03 237 LEU A C 1
ATOM 1849 O O . LEU A 1 237 ? 25.967 0.717 -18.079 1.00 55.03 237 LEU A O 1
ATOM 1853 N N . PHE A 1 238 ? 27.772 -0.637 -18.135 1.00 54.50 238 PHE A N 1
ATOM 1854 C CA . PHE A 1 238 ? 28.717 0.356 -18.659 1.00 54.50 238 PHE A CA 1
ATOM 1855 C C . PHE A 1 238 ? 29.050 0.201 -20.149 1.00 54.50 238 PHE A C 1
ATOM 1857 O O . PHE A 1 238 ? 29.461 1.181 -20.765 1.00 54.50 238 PHE A O 1
ATOM 1864 N N . PHE A 1 239 ? 28.846 -0.968 -20.767 1.00 50.03 239 PHE A N 1
ATOM 1865 C CA . PHE A 1 239 ? 29.014 -1.112 -22.216 1.00 50.03 239 PHE A CA 1
ATOM 1866 C C . PHE A 1 239 ? 27.772 -0.612 -22.966 1.00 50.03 239 PHE A C 1
ATOM 1868 O O . PHE A 1 239 ? 26.903 -1.383 -23.375 1.00 50.03 239 PHE A O 1
ATOM 1875 N N . SER A 1 240 ? 27.715 0.703 -23.193 1.00 49.28 240 SER A N 1
ATOM 1876 C CA . SER A 1 240 ? 26.970 1.286 -24.310 1.00 49.28 240 SER A CA 1
ATOM 1877 C C . SER A 1 240 ? 27.611 0.795 -25.604 1.00 49.28 240 SER A C 1
ATOM 1879 O O . SER A 1 240 ? 28.620 1.324 -26.065 1.00 49.28 240 SER A O 1
ATOM 1881 N N . THR A 1 241 ? 27.076 -0.284 -26.151 1.00 49.72 241 THR A N 1
ATOM 1882 C CA . THR A 1 241 ? 27.515 -0.813 -27.437 1.00 49.72 241 THR A CA 1
ATOM 1883 C C . THR A 1 241 ? 26.390 -0.576 -28.418 1.00 49.72 241 THR A C 1
ATOM 1885 O O . THR A 1 241 ? 25.265 -1.029 -28.213 1.00 49.72 241 THR A O 1
ATOM 1888 N N . GLU A 1 242 ? 26.702 0.210 -29.445 1.00 54.84 242 GLU A N 1
ATOM 1889 C CA . GLU A 1 242 ? 25.863 0.539 -30.594 1.00 54.84 242 GLU A CA 1
ATOM 1890 C C . GLU A 1 242 ? 25.518 -0.731 -31.390 1.00 54.84 242 GLU A C 1
ATOM 1892 O O . GLU A 1 242 ? 26.005 -0.980 -32.492 1.00 54.84 242 GLU A O 1
ATOM 1897 N N . PHE A 1 243 ? 24.712 -1.613 -30.809 1.00 55.62 243 PHE A N 1
ATOM 1898 C CA . PHE A 1 243 ? 24.250 -2.812 -31.483 1.00 55.62 243 PHE A CA 1
ATOM 1899 C C . PHE A 1 243 ? 22.980 -2.486 -32.264 1.00 55.62 243 PHE A C 1
ATOM 1901 O O . PHE A 1 243 ? 21.874 -2.536 -31.732 1.00 55.62 243 PHE A O 1
ATOM 1908 N N . ASN A 1 244 ? 23.138 -2.192 -33.553 1.00 58.62 244 ASN A N 1
ATOM 1909 C CA . ASN A 1 244 ? 22.013 -2.043 -34.472 1.00 58.62 244 ASN A CA 1
ATOM 1910 C C . ASN A 1 244 ? 21.368 -3.404 -34.814 1.00 58.62 244 ASN A C 1
ATOM 1912 O O . ASN A 1 244 ? 22.043 -4.426 -34.978 1.00 58.62 244 ASN A O 1
ATOM 1916 N N . GLY A 1 245 ? 20.037 -3.409 -34.948 1.00 70.25 245 GLY A N 1
ATOM 1917 C CA . GLY A 1 245 ? 19.245 -4.549 -35.426 1.00 70.25 245 GLY A CA 1
ATOM 1918 C C . GLY A 1 245 ? 19.059 -5.694 -34.417 1.00 70.25 245 GLY A C 1
ATOM 1919 O O . GLY A 1 245 ? 18.958 -5.488 -33.208 1.00 70.25 245 GLY A O 1
ATOM 1920 N N . TRP A 1 246 ? 19.004 -6.935 -34.920 1.00 70.56 246 TRP A N 1
ATOM 1921 C CA . TRP A 1 246 ? 18.710 -8.157 -34.145 1.00 70.56 246 TRP A CA 1
ATOM 1922 C C . TRP A 1 246 ? 19.647 -8.381 -32.946 1.00 70.56 246 TRP A C 1
ATOM 1924 O O . TRP A 1 246 ? 19.222 -8.878 -31.903 1.00 70.56 246 TRP A O 1
ATOM 1934 N N . LYS A 1 247 ? 20.916 -7.967 -33.061 1.00 72.25 247 LYS A N 1
ATOM 1935 C CA . LYS A 1 247 ? 21.910 -8.079 -31.982 1.00 72.25 247 LYS A CA 1
ATOM 1936 C C . LYS A 1 247 ? 21.582 -7.162 -30.798 1.00 72.25 247 LYS A C 1
ATOM 1938 O O . LYS A 1 247 ? 21.724 -7.592 -29.658 1.00 72.25 247 LYS A O 1
ATOM 1943 N N . GLY A 1 248 ? 21.082 -5.951 -31.061 1.00 72.62 248 GLY A N 1
ATOM 1944 C CA . GLY A 1 248 ? 20.622 -5.025 -30.023 1.00 72.62 248 GLY A CA 1
ATOM 1945 C C . GLY A 1 248 ? 19.369 -5.534 -29.316 1.00 72.62 248 GLY A C 1
ATOM 1946 O O . GLY A 1 248 ? 19.306 -5.525 -28.090 1.00 72.62 248 GLY A O 1
ATOM 1947 N N . GLY A 1 249 ? 18.415 -6.083 -30.077 1.00 71.88 249 GLY A N 1
ATOM 1948 C CA . GLY A 1 249 ? 17.221 -6.727 -29.518 1.00 71.88 249 GLY A CA 1
ATOM 1949 C C . GLY A 1 249 ? 17.556 -7.923 -28.616 1.00 71.88 249 GLY A C 1
ATOM 1950 O O . GLY A 1 249 ? 17.080 -7.998 -27.484 1.00 71.88 249 GLY A O 1
ATOM 1951 N N . LEU A 1 250 ? 18.432 -8.825 -29.075 1.00 76.56 250 LEU A N 1
ATOM 1952 C CA . LEU A 1 250 ? 18.925 -9.956 -28.276 1.00 76.56 250 LEU A CA 1
ATOM 1953 C C . LEU A 1 250 ? 19.664 -9.501 -27.013 1.00 76.56 250 LEU A C 1
ATOM 1955 O O . LEU A 1 250 ? 19.457 -10.072 -25.941 1.00 76.56 250 LEU A O 1
ATOM 1959 N N . TYR A 1 251 ? 20.495 -8.463 -27.119 1.00 75.81 251 TYR A N 1
ATOM 1960 C CA . TYR A 1 251 ? 21.162 -7.862 -25.970 1.00 75.81 251 TYR A CA 1
ATOM 1961 C C . TYR A 1 251 ? 20.143 -7.341 -24.950 1.00 75.81 251 TYR A C 1
ATOM 1963 O O . TYR A 1 251 ? 20.216 -7.697 -23.775 1.00 75.81 251 TYR A O 1
ATOM 1971 N N . LEU A 1 252 ? 19.139 -6.583 -25.393 1.00 72.88 252 LEU A N 1
ATOM 1972 C CA . LEU A 1 252 ? 18.095 -6.048 -24.520 1.00 72.88 252 LEU A CA 1
ATOM 1973 C C . LEU A 1 252 ? 17.314 -7.148 -23.790 1.00 72.88 252 LEU A C 1
ATOM 1975 O O . LEU A 1 252 ? 17.096 -7.075 -22.576 1.00 72.88 252 LEU A O 1
ATOM 1979 N N . LEU A 1 253 ? 16.926 -8.190 -24.528 1.00 77.88 253 LEU A N 1
ATOM 1980 C CA . LEU A 1 253 ? 16.239 -9.354 -23.978 1.00 77.88 253 LEU A CA 1
ATOM 1981 C C . LEU A 1 253 ? 17.121 -10.066 -22.952 1.00 77.88 253 LEU A C 1
ATOM 1983 O O . LEU A 1 253 ? 16.682 -10.281 -21.826 1.00 77.88 253 LEU A O 1
ATOM 1987 N N . SER A 1 254 ? 18.381 -10.352 -23.284 1.00 74.50 254 SER A N 1
ATOM 1988 C CA . SER A 1 254 ? 19.315 -10.992 -22.352 1.00 74.50 254 SER A CA 1
ATOM 1989 C C . SER A 1 254 ? 19.539 -10.161 -21.085 1.00 74.50 254 SER A C 1
ATOM 1991 O O . SER A 1 254 ? 19.483 -10.704 -19.984 1.00 74.50 254 SER A O 1
ATOM 1993 N N . ARG A 1 255 ? 19.694 -8.836 -21.210 1.00 75.31 255 ARG A N 1
ATOM 1994 C CA . ARG A 1 255 ? 19.857 -7.909 -20.086 1.00 75.31 255 ARG A CA 1
ATOM 1995 C C . ARG A 1 255 ? 18.639 -7.930 -19.171 1.00 75.31 255 ARG A C 1
ATOM 1997 O O . ARG A 1 255 ? 18.801 -8.091 -17.966 1.00 75.31 255 ARG A O 1
ATOM 2004 N N . SER A 1 256 ? 17.439 -7.768 -19.725 1.00 75.12 256 SER A N 1
ATOM 2005 C CA . SER A 1 256 ? 16.199 -7.770 -18.937 1.00 75.12 256 SER A CA 1
ATOM 2006 C C . SER A 1 256 ? 15.977 -9.112 -18.230 1.00 75.12 256 SER A C 1
ATOM 2008 O O . SER A 1 256 ? 15.629 -9.132 -17.050 1.00 75.12 256 SER A O 1
ATOM 2010 N N . LEU A 1 257 ? 16.277 -10.231 -18.900 1.00 80.62 257 LEU A N 1
ATOM 2011 C CA . LEU A 1 257 ? 16.183 -11.579 -18.336 1.00 80.62 257 LEU A CA 1
ATOM 2012 C C . LEU A 1 257 ? 17.195 -11.774 -17.200 1.00 80.62 257 LEU A C 1
ATOM 2014 O O . LEU A 1 257 ? 16.822 -12.252 -16.129 1.00 80.62 257 LEU A O 1
ATOM 2018 N N . ILE A 1 258 ? 18.442 -11.326 -17.386 1.00 79.81 258 ILE A N 1
ATOM 2019 C CA . ILE A 1 258 ? 19.448 -11.298 -16.322 1.00 79.81 258 ILE A CA 1
ATOM 2020 C C . ILE A 1 258 ? 18.904 -10.470 -15.160 1.00 79.81 258 ILE A C 1
ATOM 2022 O O . ILE A 1 258 ? 18.676 -11.033 -14.098 1.00 79.81 258 ILE A O 1
ATOM 2026 N N . VAL A 1 259 ? 18.588 -9.185 -15.346 1.00 79.69 259 VAL A N 1
ATOM 2027 C CA . VAL A 1 259 ? 18.089 -8.311 -14.266 1.00 79.69 259 VAL A CA 1
ATOM 2028 C C . VAL A 1 259 ? 16.899 -8.929 -13.521 1.00 79.69 259 VAL A C 1
ATOM 2030 O O . VAL A 1 259 ? 16.877 -8.887 -12.291 1.00 79.69 259 VAL A O 1
ATOM 2033 N N . LEU A 1 260 ? 15.961 -9.575 -14.219 1.00 80.50 260 LEU A N 1
ATOM 2034 C CA . LEU A 1 260 ? 14.842 -10.299 -13.606 1.00 80.50 260 LEU A CA 1
ATOM 2035 C C . LEU A 1 260 ? 15.293 -11.472 -12.727 1.00 80.50 260 LEU A C 1
ATOM 2037 O O . LEU A 1 260 ? 14.857 -11.573 -11.577 1.00 80.50 260 LEU A O 1
ATOM 2041 N N . VAL A 1 261 ? 16.187 -12.332 -13.227 1.00 79.44 261 VAL A N 1
ATOM 2042 C CA . VAL A 1 261 ? 16.777 -13.434 -12.444 1.00 79.44 261 VAL A CA 1
ATOM 2043 C C . VAL A 1 261 ? 17.451 -12.871 -11.192 1.00 79.44 261 VAL A C 1
ATOM 2045 O O . VAL A 1 261 ? 17.324 -13.425 -10.103 1.00 79.44 261 VAL A O 1
ATOM 2048 N N . LEU A 1 262 ? 18.110 -11.723 -11.294 1.00 77.94 262 LEU A N 1
ATOM 2049 C CA . LEU A 1 262 ? 18.859 -11.139 -10.179 1.00 77.94 262 LEU A CA 1
ATOM 2050 C C . LEU A 1 262 ? 17.963 -10.511 -9.145 1.00 77.94 262 LEU A C 1
ATOM 2052 O O . LEU A 1 262 ? 18.164 -10.693 -7.941 1.00 77.94 262 LEU A O 1
ATOM 2056 N N . TRP A 1 263 ? 16.940 -9.823 -9.621 1.00 80.62 263 TRP A N 1
ATOM 2057 C CA . TRP A 1 263 ? 15.900 -9.293 -8.778 1.00 80.62 263 TRP A CA 1
ATOM 2058 C C . TRP A 1 263 ? 15.235 -10.407 -7.967 1.00 80.62 263 TRP A C 1
ATOM 2060 O O . TRP A 1 263 ? 15.104 -10.287 -6.750 1.00 80.62 263 TRP A O 1
ATOM 2070 N N . TYR A 1 264 ? 14.882 -11.521 -8.613 1.00 78.88 264 TYR A N 1
ATOM 2071 C CA . TYR A 1 264 ? 14.143 -12.604 -7.972 1.00 78.88 264 TYR A CA 1
ATOM 2072 C C . TYR A 1 264 ? 15.008 -13.513 -7.086 1.00 78.88 264 TYR A C 1
ATOM 2074 O O . TYR A 1 264 ? 14.582 -13.882 -5.994 1.00 78.88 264 TYR A O 1
ATOM 2082 N N . TYR A 1 265 ? 16.226 -13.863 -7.510 1.00 80.25 265 TYR A N 1
ATOM 2083 C CA . TYR A 1 265 ? 17.074 -14.815 -6.780 1.00 80.25 265 TYR A CA 1
ATOM 2084 C C . TYR A 1 265 ? 18.054 -14.165 -5.802 1.00 80.25 265 TYR A C 1
ATOM 2086 O O . TYR A 1 265 ? 18.497 -14.828 -4.860 1.00 80.25 265 TYR A O 1
ATOM 2094 N N . VAL A 1 266 ? 18.395 -12.886 -5.987 1.00 79.38 266 VAL A N 1
ATOM 2095 C CA . VAL A 1 266 ? 19.419 -12.212 -5.174 1.00 79.38 266 VAL A CA 1
ATOM 2096 C C . VAL A 1 266 ? 18.843 -11.029 -4.411 1.00 79.38 266 VAL A C 1
ATOM 2098 O O . VAL A 1 266 ? 18.809 -11.071 -3.180 1.00 79.38 266 VAL A O 1
ATOM 2101 N N . VAL A 1 267 ? 18.355 -10.001 -5.109 1.00 78.69 267 VAL A N 1
ATOM 2102 C CA . VAL A 1 267 ? 17.938 -8.736 -4.479 1.00 78.69 267 VAL A CA 1
ATOM 2103 C C . VAL A 1 267 ? 16.721 -8.943 -3.578 1.00 78.69 267 VAL A C 1
ATOM 2105 O O . VAL A 1 267 ? 16.770 -8.616 -2.393 1.00 78.69 267 VAL A O 1
ATOM 2108 N N . GLY A 1 268 ? 15.654 -9.549 -4.102 1.00 78.75 268 GLY A N 1
ATOM 2109 C CA . GLY A 1 268 ? 14.419 -9.812 -3.367 1.00 78.75 268 GLY A CA 1
ATOM 2110 C C . GLY A 1 268 ? 14.654 -10.617 -2.083 1.00 78.75 268 GLY A C 1
ATOM 2111 O O . GLY A 1 268 ? 14.354 -10.123 -0.994 1.00 78.75 268 GLY A O 1
ATOM 2112 N N . PRO A 1 269 ? 15.268 -11.814 -2.160 1.00 80.88 269 PRO A N 1
ATOM 2113 C CA . PRO A 1 269 ? 15.564 -12.634 -0.990 1.00 80.88 269 PRO A CA 1
ATOM 2114 C C . PRO A 1 269 ? 16.500 -11.953 0.012 1.00 80.88 269 PRO A C 1
ATOM 2116 O O . PRO A 1 269 ? 16.395 -12.201 1.214 1.00 80.88 269 PRO A O 1
ATOM 2119 N N . PHE A 1 270 ? 17.430 -11.111 -0.447 1.00 81.00 270 PHE A N 1
ATOM 2120 C CA . PHE A 1 270 ? 18.311 -10.354 0.440 1.00 81.00 270 PHE A CA 1
ATOM 2121 C C . PHE A 1 270 ? 17.545 -9.280 1.222 1.00 81.00 270 PHE A C 1
ATOM 2123 O O . PHE A 1 270 ? 17.677 -9.209 2.446 1.00 81.00 270 PHE A O 1
ATOM 2130 N N . LEU A 1 271 ? 16.696 -8.503 0.545 1.00 82.56 271 LEU A N 1
ATOM 2131 C CA . LEU A 1 271 ? 15.854 -7.490 1.183 1.00 82.56 271 LEU A CA 1
ATOM 2132 C C . LEU A 1 271 ? 14.857 -8.122 2.163 1.00 82.56 271 LEU A C 1
ATOM 2134 O O . LEU A 1 271 ? 14.738 -7.650 3.294 1.00 82.56 271 LEU A O 1
ATOM 2138 N N . LEU A 1 272 ? 14.220 -9.240 1.787 1.00 82.38 272 LEU A N 1
ATOM 2139 C CA . LEU A 1 272 ? 13.327 -9.985 2.684 1.00 82.38 272 LEU A CA 1
ATOM 2140 C C . LEU A 1 272 ? 14.055 -10.480 3.935 1.00 82.38 272 LEU A C 1
ATOM 2142 O O . LEU A 1 272 ? 13.508 -10.392 5.026 1.00 82.38 272 LEU A O 1
ATOM 2146 N N . LYS A 1 273 ? 15.308 -10.936 3.821 1.00 83.25 273 LYS A N 1
ATOM 2147 C CA . LYS A 1 273 ? 16.113 -11.322 4.993 1.00 83.25 273 LYS A CA 1
ATOM 2148 C C . LYS A 1 273 ? 16.469 -10.146 5.890 1.00 83.25 273 LYS A C 1
ATOM 2150 O O . LYS A 1 273 ? 16.563 -10.322 7.103 1.00 83.25 273 LYS A O 1
ATOM 2155 N N . GLY A 1 274 ? 16.721 -8.974 5.311 1.00 81.62 274 GLY A N 1
ATOM 2156 C CA . GLY A 1 274 ? 16.939 -7.747 6.075 1.00 81.62 274 GLY A CA 1
ATOM 2157 C C . GLY A 1 274 ? 15.700 -7.380 6.890 1.00 81.62 274 GLY A C 1
ATOM 2158 O O . GLY A 1 274 ? 15.806 -7.136 8.093 1.00 81.62 274 GLY A O 1
ATOM 2159 N N . LEU A 1 275 ? 14.532 -7.429 6.244 1.00 83.69 275 LEU A N 1
ATOM 2160 C CA . LEU A 1 275 ? 13.238 -7.187 6.873 1.00 83.69 275 LEU A CA 1
ATOM 2161 C C . LEU A 1 275 ? 12.930 -8.222 7.963 1.00 83.69 275 LEU A C 1
ATOM 2163 O O . LEU A 1 275 ? 12.611 -7.842 9.087 1.00 83.69 275 LEU A O 1
ATOM 2167 N N . ASP A 1 276 ? 13.101 -9.509 7.663 1.00 82.94 276 ASP A N 1
ATOM 2168 C CA . ASP A 1 276 ? 12.923 -10.609 8.615 1.00 82.94 276 ASP A CA 1
ATOM 2169 C C . ASP A 1 276 ? 13.833 -10.427 9.836 1.00 82.94 276 ASP A C 1
ATOM 2171 O O . ASP A 1 276 ? 13.365 -10.433 10.964 1.00 82.94 276 ASP A O 1
ATOM 2175 N N . LYS A 1 277 ? 15.118 -10.101 9.645 1.00 84.81 277 LYS A N 1
ATOM 2176 C CA . LYS A 1 277 ? 16.044 -9.827 10.759 1.00 84.81 277 LYS A CA 1
ATOM 2177 C C . LYS A 1 277 ? 15.637 -8.611 11.603 1.00 84.81 277 LYS A C 1
ATOM 2179 O O . LYS A 1 277 ? 15.917 -8.579 12.804 1.00 84.81 277 LYS A O 1
ATOM 2184 N N . LEU A 1 278 ? 15.049 -7.580 10.992 1.00 83.38 278 LEU A N 1
ATOM 2185 C CA . LEU A 1 278 ? 14.561 -6.401 11.711 1.00 83.38 278 LEU A CA 1
ATOM 2186 C C . LEU A 1 278 ? 13.322 -6.746 12.547 1.00 83.38 278 LEU A C 1
ATOM 2188 O O . LEU A 1 278 ? 13.232 -6.347 13.709 1.00 83.38 278 LEU A O 1
ATOM 2192 N N . LEU A 1 279 ? 12.396 -7.507 11.965 1.00 82.69 279 LEU A N 1
ATOM 2193 C CA . LEU A 1 279 ? 11.128 -7.878 12.583 1.00 82.69 279 LEU A CA 1
ATOM 2194 C C . LEU A 1 279 ? 11.274 -9.023 13.593 1.00 82.69 279 LEU A C 1
ATOM 2196 O O . LEU A 1 279 ? 10.607 -8.998 14.623 1.00 82.69 279 LEU A O 1
ATOM 2200 N N . SER A 1 280 ? 12.206 -9.958 13.394 1.00 79.88 280 SER A N 1
ATOM 2201 C CA . SER A 1 280 ? 12.463 -11.084 14.302 1.00 79.88 280 SER A CA 1
ATOM 2202 C C . SER A 1 280 ? 12.904 -10.621 15.692 1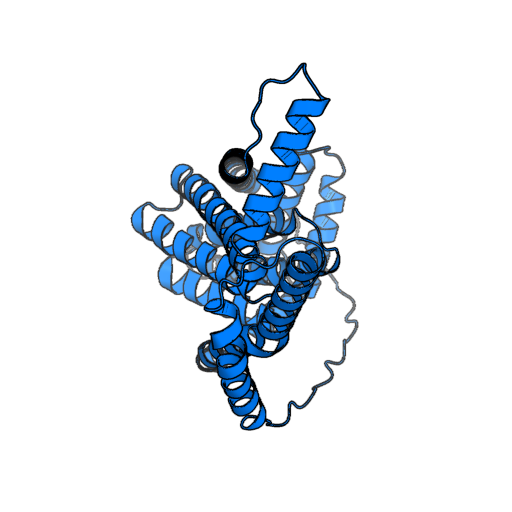.00 79.88 280 SER A C 1
ATOM 2204 O O . SER A 1 280 ? 12.626 -11.282 16.687 1.00 79.88 280 SER A O 1
ATOM 2206 N N . LYS A 1 281 ? 13.551 -9.449 15.791 1.00 80.12 281 LYS A N 1
ATOM 2207 C CA . LYS A 1 281 ? 13.874 -8.809 17.080 1.00 80.12 281 LYS A CA 1
ATOM 2208 C C . LYS A 1 281 ? 12.629 -8.393 17.867 1.00 80.12 281 LYS A C 1
ATOM 2210 O O . LYS A 1 281 ? 12.695 -8.275 19.083 1.00 80.12 281 LYS A O 1
ATOM 2215 N N . ARG A 1 282 ? 11.522 -8.127 17.169 1.00 76.88 282 ARG A N 1
ATOM 2216 C CA . ARG A 1 282 ? 10.229 -7.720 17.736 1.00 76.88 282 ARG A CA 1
ATOM 2217 C C . ARG A 1 282 ? 9.219 -8.865 17.789 1.00 76.88 282 ARG A C 1
ATOM 2219 O O . ARG A 1 282 ? 8.199 -8.733 18.452 1.00 76.88 282 ARG A O 1
ATOM 2226 N N . GLN A 1 283 ? 9.502 -9.983 17.125 1.00 76.62 283 GLN A N 1
ATOM 2227 C CA . GLN A 1 283 ? 8.612 -11.136 17.069 1.00 76.62 283 GLN A CA 1
ATOM 2228 C C . GLN A 1 283 ? 8.337 -11.717 18.458 1.00 76.62 283 GLN A C 1
ATOM 2230 O O . GLN A 1 283 ? 7.184 -11.972 18.775 1.00 76.62 283 GLN A O 1
ATOM 2235 N N . SER A 1 284 ? 9.355 -11.849 19.316 1.00 76.88 284 SER A N 1
ATOM 2236 C CA . SER A 1 284 ? 9.154 -12.314 20.697 1.00 76.88 284 SER A CA 1
ATOM 2237 C C . SER A 1 284 ? 8.255 -11.376 21.507 1.00 76.88 284 SER A C 1
ATOM 2239 O O . SER A 1 284 ? 7.439 -11.847 22.292 1.00 76.88 284 SER A O 1
ATOM 2241 N N . ALA A 1 285 ? 8.364 -10.063 21.284 1.00 81.56 285 ALA A N 1
ATOM 2242 C CA . ALA A 1 285 ? 7.565 -9.057 21.979 1.00 81.56 285 ALA A CA 1
ATOM 2243 C C . ALA A 1 285 ? 6.087 -9.057 21.552 1.00 81.56 285 ALA A C 1
ATOM 2245 O O . ALA A 1 285 ? 5.231 -8.701 22.354 1.00 81.56 285 ALA A O 1
ATOM 2246 N N . TYR A 1 286 ? 5.788 -9.460 20.312 1.00 85.62 286 TYR A N 1
ATOM 2247 C CA . TYR A 1 286 ? 4.431 -9.459 19.750 1.00 85.62 286 TYR A CA 1
ATOM 2248 C C . TYR A 1 286 ? 3.894 -10.863 19.444 1.00 85.62 286 TYR A C 1
ATOM 2250 O O . TYR A 1 286 ? 2.902 -10.997 18.736 1.00 85.62 286 TYR A O 1
ATOM 2258 N N . GLN A 1 287 ? 4.525 -11.922 19.960 1.00 84.81 287 GLN A N 1
ATOM 2259 C CA . GLN A 1 287 ? 4.164 -13.304 19.632 1.00 84.81 287 GLN A CA 1
ATOM 2260 C C . GLN A 1 287 ? 2.704 -13.622 19.990 1.00 84.81 287 GLN A C 1
ATOM 2262 O O . GLN A 1 287 ? 2.012 -14.268 19.205 1.00 84.81 287 GLN A O 1
ATOM 2267 N N . SER A 1 288 ? 2.230 -13.140 21.144 1.00 84.56 288 SER A N 1
ATOM 2268 C CA . SER A 1 288 ? 0.832 -13.282 21.561 1.00 84.56 288 SER A CA 1
ATOM 2269 C C . SER A 1 288 ? -0.118 -12.518 20.638 1.00 84.56 288 SER A C 1
ATOM 2271 O O . SER A 1 288 ? -1.099 -13.086 20.177 1.00 84.56 288 SER A O 1
ATOM 2273 N N . ASP A 1 289 ? 0.199 -11.265 20.298 1.00 86.19 289 ASP A N 1
ATOM 2274 C CA . ASP A 1 289 ? -0.620 -10.447 19.394 1.00 86.19 289 ASP A CA 1
ATOM 2275 C C . ASP A 1 289 ? -0.709 -11.062 17.980 1.00 86.19 289 ASP A C 1
ATOM 2277 O O . ASP A 1 289 ? -1.755 -11.000 17.331 1.00 86.19 289 ASP A O 1
ATOM 2281 N N . ILE A 1 290 ? 0.378 -11.677 17.498 1.00 87.75 290 ILE A N 1
ATOM 2282 C CA . ILE A 1 290 ? 0.425 -12.385 16.209 1.00 87.75 290 ILE A CA 1
ATOM 2283 C C . ILE A 1 290 ? -0.467 -13.622 16.252 1.00 87.75 290 ILE A C 1
ATOM 2285 O O . ILE A 1 290 ? -1.257 -13.822 15.331 1.00 87.75 290 ILE A O 1
ATOM 2289 N N . GLN A 1 291 ? -0.360 -14.435 17.307 1.00 86.56 291 GLN A N 1
ATOM 2290 C CA . GLN A 1 291 ? -1.189 -15.628 17.452 1.00 86.56 291 GLN A CA 1
ATOM 2291 C C . GLN A 1 291 ? -2.671 -15.250 17.539 1.00 86.56 291 GLN A C 1
ATOM 2293 O O . GLN A 1 291 ? -3.461 -15.750 16.747 1.00 86.56 291 GLN A O 1
ATOM 2298 N N . ASN A 1 292 ? -3.014 -14.266 18.376 1.00 86.81 292 ASN A N 1
ATOM 2299 C CA . ASN A 1 292 ? -4.371 -13.728 18.474 1.00 86.81 292 ASN A CA 1
ATOM 2300 C C . ASN A 1 292 ? -4.885 -13.247 17.109 1.00 86.81 292 ASN A C 1
ATOM 2302 O O . ASN A 1 292 ? -6.017 -13.528 16.729 1.00 86.81 292 ASN A O 1
ATOM 2306 N N . THR A 1 293 ? -4.049 -12.550 16.335 1.00 89.12 293 THR A N 1
ATOM 2307 C CA . THR A 1 293 ? -4.407 -12.099 14.983 1.00 89.12 293 THR A CA 1
ATOM 2308 C C . THR A 1 293 ? -4.728 -13.272 14.055 1.00 89.12 293 THR A C 1
ATOM 2310 O O . THR A 1 293 ? -5.730 -13.228 13.342 1.00 89.12 293 THR A O 1
ATOM 2313 N N . LEU A 1 294 ? -3.904 -14.322 14.061 1.00 87.62 294 LEU A N 1
ATOM 2314 C CA . LEU A 1 294 ? -4.123 -15.519 13.245 1.00 87.62 294 LEU A CA 1
ATOM 2315 C C . LEU A 1 294 ? -5.375 -16.288 13.681 1.00 87.62 294 LEU A C 1
ATOM 2317 O O . LEU A 1 294 ? -6.131 -16.746 12.823 1.00 87.62 294 LEU A O 1
ATOM 2321 N N . ASP A 1 295 ? -5.632 -16.367 14.984 1.00 88.81 295 ASP A N 1
ATOM 2322 C CA . ASP A 1 295 ? -6.815 -17.024 15.545 1.00 88.81 295 ASP A CA 1
ATOM 2323 C C . ASP A 1 295 ? -8.109 -16.280 15.164 1.00 88.81 295 ASP A C 1
ATOM 2325 O O . ASP A 1 295 ? -9.155 -16.899 14.975 1.00 88.81 295 ASP A O 1
ATOM 2329 N N . LEU A 1 296 ? -8.043 -14.961 14.939 1.00 88.25 296 LEU A N 1
ATOM 2330 C CA . LEU A 1 296 ? -9.167 -14.158 14.445 1.00 88.25 296 LEU A CA 1
ATOM 2331 C C . LEU A 1 296 ? -9.477 -14.381 12.954 1.00 88.25 296 LEU A C 1
ATOM 2333 O O . LEU A 1 296 ? -10.597 -14.107 12.520 1.00 88.25 296 LEU A O 1
ATOM 2337 N N . PHE A 1 297 ? -8.538 -14.875 12.140 1.00 89.69 297 PHE A N 1
ATOM 2338 C CA . PHE A 1 297 ? -8.711 -14.951 10.679 1.00 89.69 297 PHE A CA 1
ATOM 2339 C C . PHE A 1 297 ? -9.933 -15.764 10.218 1.00 89.69 297 PHE A C 1
ATOM 2341 O O . PHE A 1 297 ? -10.656 -15.275 9.340 1.00 89.69 297 PHE A O 1
ATOM 2348 N N . PRO A 1 298 ? -10.214 -16.968 10.758 1.00 87.50 298 PRO A N 1
ATOM 2349 C CA . PRO A 1 298 ? -11.409 -17.725 10.388 1.00 87.50 298 PRO A CA 1
ATOM 2350 C C . PRO A 1 298 ? -12.698 -16.952 10.688 1.00 87.50 298 PRO A C 1
ATOM 2352 O O . PRO A 1 298 ? -13.590 -16.894 9.836 1.00 87.50 298 PRO A O 1
ATOM 2355 N N . HIS A 1 299 ? -12.761 -16.295 11.851 1.00 86.56 299 HIS A N 1
ATOM 2356 C CA . HIS A 1 299 ? -13.897 -15.472 12.262 1.00 86.56 299 HIS A CA 1
ATOM 2357 C C . HIS A 1 299 ? -14.090 -14.291 11.314 1.00 86.56 299 HIS A C 1
ATOM 2359 O O . HIS A 1 299 ? -15.160 -14.153 10.722 1.00 86.56 299 HIS A O 1
ATOM 2365 N N . LEU A 1 300 ? -13.039 -13.509 11.064 1.00 89.62 300 LEU A N 1
ATOM 2366 C CA . LEU A 1 300 ? -13.088 -12.3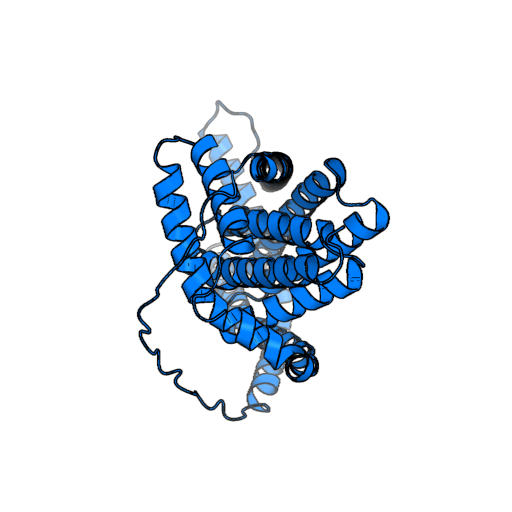69 10.148 1.00 89.62 300 LEU A CA 1
ATOM 2367 C C . LEU A 1 300 ? -13.515 -12.785 8.736 1.00 89.62 300 LEU A C 1
ATOM 2369 O O . LEU A 1 300 ? -14.352 -12.127 8.123 1.00 89.62 300 LEU A O 1
ATOM 2373 N N . ARG A 1 301 ? -13.018 -13.918 8.227 1.00 87.38 301 ARG A N 1
ATOM 2374 C CA . ARG A 1 301 ? -13.437 -14.442 6.919 1.00 87.38 301 ARG A CA 1
ATOM 2375 C C . ARG A 1 301 ? -14.934 -14.760 6.885 1.00 87.38 301 ARG A C 1
ATOM 2377 O O . ARG A 1 301 ? -15.594 -14.420 5.903 1.00 87.38 301 ARG A O 1
ATOM 2384 N N . SER A 1 302 ? -15.462 -15.400 7.928 1.00 86.50 302 SER A N 1
ATOM 2385 C CA . SER A 1 302 ? -16.893 -15.717 8.024 1.00 86.50 302 SER A CA 1
ATOM 2386 C C . SER A 1 302 ? -17.756 -14.450 8.108 1.00 86.50 302 SER A C 1
ATOM 2388 O O . SER A 1 302 ? -18.757 -14.335 7.402 1.00 86.50 302 SER A O 1
ATOM 2390 N N . ILE A 1 303 ? -17.304 -13.450 8.871 1.00 89.00 303 ILE A N 1
ATOM 2391 C CA . ILE A 1 303 ? -17.961 -12.149 9.022 1.00 89.00 303 ILE A CA 1
ATOM 2392 C C . ILE A 1 303 ? -18.011 -11.408 7.685 1.00 89.00 303 ILE A C 1
ATOM 2394 O O . ILE A 1 303 ? -19.058 -10.892 7.302 1.00 89.00 303 ILE A O 1
ATOM 2398 N N . ILE A 1 304 ? -16.908 -11.400 6.933 1.00 90.38 304 ILE A N 1
ATOM 2399 C CA . ILE A 1 304 ? -16.848 -10.790 5.599 1.00 90.38 304 ILE A CA 1
ATOM 2400 C C . ILE A 1 304 ? -17.829 -11.487 4.644 1.00 90.38 304 ILE A C 1
ATOM 2402 O O . ILE A 1 304 ? -18.571 -10.827 3.919 1.00 90.38 304 ILE A O 1
ATOM 2406 N N . GLN A 1 305 ? -17.893 -12.822 4.652 1.00 88.31 305 GLN A N 1
ATOM 2407 C CA . GLN A 1 305 ? -18.858 -13.560 3.825 1.00 88.31 305 GLN A CA 1
ATOM 2408 C C . GLN A 1 305 ? -20.307 -13.232 4.194 1.00 88.31 305 GLN A C 1
ATOM 2410 O O . GLN A 1 305 ? -21.151 -13.086 3.307 1.00 88.31 305 GLN A O 1
ATOM 2415 N N . TYR A 1 306 ? -20.594 -13.095 5.486 1.00 88.25 306 TYR A N 1
ATOM 2416 C CA . TYR A 1 306 ? -21.905 -12.682 5.968 1.00 88.25 306 TYR A CA 1
ATOM 2417 C C . TYR A 1 306 ? -22.245 -11.252 5.528 1.00 88.25 306 TYR A C 1
ATOM 2419 O O . TYR A 1 306 ? -23.281 -11.041 4.901 1.00 88.25 306 TYR A O 1
ATOM 2427 N N . ALA A 1 307 ? -21.346 -10.287 5.739 1.00 88.81 307 ALA A N 1
ATOM 2428 C CA . ALA A 1 307 ? -21.534 -8.895 5.324 1.00 88.81 307 ALA A CA 1
ATOM 2429 C C . ALA A 1 307 ? -21.784 -8.758 3.809 1.00 88.81 307 ALA A C 1
ATOM 2431 O O . ALA A 1 307 ? -22.545 -7.894 3.361 1.00 88.81 307 ALA A O 1
ATOM 2432 N N . TRP A 1 308 ? -21.178 -9.629 2.995 1.00 90.69 308 TRP A N 1
ATOM 2433 C CA . TRP A 1 308 ? -21.421 -9.675 1.550 1.00 90.69 308 TRP A CA 1
ATOM 2434 C C . TRP A 1 308 ? -22.841 -10.132 1.189 1.00 90.69 308 TRP A C 1
ATOM 2436 O O . TRP A 1 308 ? -23.436 -9.615 0.236 1.00 90.69 308 TRP A O 1
ATOM 2446 N N . LYS A 1 309 ? -23.383 -11.101 1.939 1.00 88.56 309 LYS A N 1
ATOM 2447 C CA . LYS A 1 309 ? -24.764 -11.580 1.781 1.00 88.56 309 LYS A CA 1
ATOM 2448 C C . LYS A 1 309 ? -25.764 -10.546 2.279 1.00 88.56 309 LYS A C 1
ATOM 2450 O O . LYS A 1 309 ? -26.730 -10.254 1.585 1.00 88.56 309 LYS A O 1
ATOM 2455 N N . ASP A 1 310 ? -25.499 -9.950 3.430 1.00 86.50 310 ASP A N 1
ATOM 2456 C CA . A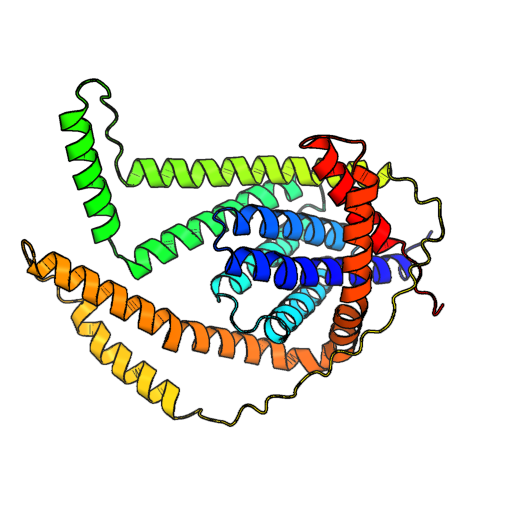SP A 1 310 ? -26.379 -8.963 4.048 1.00 86.50 310 ASP A CA 1
ATOM 2457 C C . ASP A 1 310 ? -26.502 -7.673 3.205 1.00 86.50 310 ASP A C 1
ATOM 2459 O O . ASP A 1 310 ? -27.559 -7.054 3.109 1.00 86.50 310 ASP A O 1
ATOM 2463 N N . SER A 1 311 ? -25.440 -7.291 2.492 1.00 89.38 311 SER A N 1
ATOM 2464 C CA . SER A 1 311 ? -25.452 -6.151 1.556 1.00 89.38 311 SER A CA 1
ATOM 2465 C C . SER A 1 311 ? -26.043 -6.464 0.172 1.00 89.38 311 SER A C 1
ATOM 2467 O O . SER A 1 311 ? -26.036 -5.600 -0.706 1.00 89.38 311 SER A O 1
ATOM 2469 N N . SER A 1 312 ? -26.558 -7.678 -0.057 1.00 87.75 312 SER A N 1
ATOM 2470 C CA . SER A 1 312 ? -27.034 -8.123 -1.378 1.00 87.75 312 SER A CA 1
ATOM 2471 C C . SER A 1 312 ? -28.245 -7.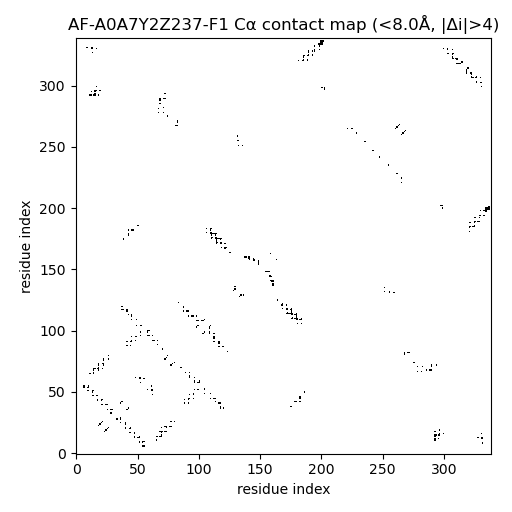358 -1.920 1.00 87.75 312 SER A C 1
ATOM 2473 O O . SER A 1 312 ? -28.421 -7.314 -3.137 1.00 87.75 312 SER A O 1
ATOM 2475 N N . SER A 1 313 ? -29.036 -6.720 -1.052 1.00 88.12 313 SER A N 1
ATOM 2476 C CA . SER A 1 313 ? -30.179 -5.881 -1.442 1.00 88.12 313 SER A CA 1
ATOM 2477 C C . SER A 1 313 ? -29.767 -4.596 -2.172 1.00 88.12 313 SER A C 1
ATOM 2479 O O . SER A 1 313 ? -30.564 -4.007 -2.901 1.00 88.12 313 SER A O 1
ATOM 2481 N N . LEU A 1 314 ? -28.513 -4.168 -2.017 1.00 90.50 314 LEU A N 1
ATOM 2482 C CA . LEU A 1 314 ? -27.958 -2.977 -2.653 1.00 90.50 314 LEU A CA 1
ATOM 2483 C C . LEU A 1 314 ? -27.250 -3.331 -3.969 1.00 90.50 314 LEU A C 1
ATOM 2485 O O . LEU A 1 314 ? -26.861 -4.474 -4.209 1.00 90.50 314 LEU A O 1
ATOM 2489 N N . ARG A 1 315 ? -27.011 -2.336 -4.834 1.00 88.94 315 ARG A N 1
ATOM 2490 C CA . ARG A 1 315 ? -26.297 -2.517 -6.115 1.00 88.94 315 ARG A CA 1
ATOM 2491 C C . ARG A 1 315 ? -25.133 -1.533 -6.283 1.00 88.94 315 ARG A C 1
ATOM 2493 O O . ARG A 1 315 ? -25.103 -0.469 -5.664 1.00 88.94 315 ARG A O 1
ATOM 2500 N N . GLY A 1 316 ? -24.164 -1.907 -7.123 1.00 90.06 316 GLY A N 1
ATOM 2501 C CA . GLY A 1 316 ? -23.049 -1.053 -7.553 1.00 90.06 316 GLY A CA 1
ATOM 2502 C C . GLY A 1 316 ? -22.142 -0.551 -6.420 1.00 90.06 316 GLY A C 1
ATOM 2503 O O . GLY A 1 316 ? -21.844 -1.276 -5.471 1.00 90.06 316 GLY A O 1
ATOM 2504 N N . LEU A 1 317 ? -21.707 0.711 -6.518 1.00 85.69 317 LEU A N 1
ATOM 2505 C CA . LEU A 1 317 ? -20.823 1.346 -5.530 1.00 85.69 317 LEU A CA 1
ATOM 2506 C C . LEU A 1 317 ? -21.459 1.462 -4.141 1.00 85.69 317 LEU A C 1
ATOM 2508 O O . LEU A 1 317 ? -20.754 1.336 -3.142 1.00 85.69 317 LEU A O 1
ATOM 2512 N N . ASN A 1 318 ? -22.780 1.647 -4.064 1.00 87.50 318 ASN A N 1
ATOM 2513 C CA . ASN A 1 318 ? -23.481 1.678 -2.782 1.00 87.50 318 ASN A CA 1
ATOM 2514 C C . ASN A 1 318 ? -23.371 0.319 -2.078 1.00 87.50 318 ASN A C 1
ATOM 2516 O O . ASN A 1 318 ? -23.025 0.278 -0.900 1.00 87.50 318 ASN A O 1
ATOM 2520 N N . ARG A 1 319 ? -23.551 -0.799 -2.800 1.00 91.44 319 ARG A N 1
ATOM 2521 C CA . ARG A 1 319 ? -23.317 -2.137 -2.232 1.00 91.44 319 ARG A CA 1
ATOM 2522 C C . ARG A 1 319 ? -21.905 -2.269 -1.679 1.00 91.44 319 ARG A C 1
ATOM 2524 O O . ARG A 1 319 ? -21.754 -2.710 -0.549 1.00 91.44 319 ARG A O 1
ATOM 2531 N N . MET A 1 320 ? -20.892 -1.865 -2.446 1.00 89.81 320 MET A N 1
ATOM 2532 C CA . MET A 1 320 ? -19.492 -1.984 -2.023 1.00 89.81 320 MET A CA 1
ATOM 2533 C C . MET A 1 320 ? -19.197 -1.159 -0.763 1.00 89.81 320 MET A C 1
ATOM 2535 O O . MET A 1 320 ? -18.552 -1.655 0.155 1.00 89.81 320 MET A O 1
ATOM 2539 N N . GLN A 1 321 ? -19.712 0.071 -0.670 1.00 91.62 321 GLN A N 1
ATOM 2540 C CA . GLN A 1 321 ? -19.543 0.918 0.516 1.00 91.62 321 GLN A CA 1
ATOM 2541 C C . GLN A 1 321 ? -20.210 0.318 1.757 1.00 91.62 321 GLN A C 1
ATOM 2543 O O . GLN A 1 321 ? -19.587 0.254 2.815 1.00 91.62 321 GLN A O 1
ATOM 2548 N N . HIS A 1 322 ? -21.455 -0.152 1.628 1.00 91.69 322 HIS A N 1
ATOM 2549 C CA . HIS A 1 322 ? -22.178 -0.783 2.732 1.00 91.69 322 HIS A CA 1
ATOM 2550 C C . HIS A 1 322 ? -21.565 -2.126 3.127 1.00 91.69 322 HIS A C 1
ATOM 2552 O O . HIS A 1 322 ? -21.449 -2.408 4.313 1.00 91.69 322 HIS A O 1
ATOM 2558 N N . PHE A 1 323 ? -21.118 -2.924 2.158 1.00 93.56 323 PHE A N 1
ATOM 2559 C CA . PHE A 1 323 ? -20.372 -4.152 2.401 1.00 93.56 323 PHE A CA 1
ATOM 2560 C C . PHE A 1 323 ? -19.111 -3.885 3.228 1.00 93.56 323 PHE A C 1
ATOM 2562 O O . PHE A 1 323 ? -18.894 -4.551 4.240 1.00 93.56 323 PHE A O 1
ATOM 2569 N N . MET A 1 324 ? -18.307 -2.891 2.839 1.00 93.06 324 MET A N 1
ATOM 2570 C CA . MET A 1 324 ? -17.093 -2.525 3.571 1.00 93.06 324 MET A CA 1
ATOM 2571 C C . MET A 1 324 ? -17.414 -2.016 4.979 1.00 93.06 324 MET A C 1
ATOM 2573 O O . MET A 1 324 ? -16.815 -2.485 5.944 1.00 93.06 324 MET A O 1
ATOM 2577 N N . ALA A 1 325 ? -18.389 -1.110 5.112 1.00 91.69 325 ALA A N 1
ATOM 2578 C CA . ALA A 1 325 ? -18.807 -0.583 6.409 1.00 91.69 325 ALA A CA 1
ATOM 2579 C C . ALA A 1 325 ? -19.293 -1.702 7.345 1.00 91.69 325 ALA A C 1
ATOM 2581 O O . ALA A 1 325 ? -18.813 -1.812 8.470 1.00 91.69 325 ALA A O 1
ATOM 2582 N N . ARG A 1 326 ? -20.183 -2.579 6.863 1.00 90.94 326 ARG A N 1
ATOM 2583 C CA . ARG A 1 326 ? -20.718 -3.713 7.632 1.00 90.94 326 ARG A CA 1
ATOM 2584 C C . ARG A 1 326 ? -19.639 -4.729 7.986 1.00 90.94 326 ARG A C 1
ATOM 2586 O O . ARG A 1 326 ? -19.586 -5.162 9.128 1.00 90.94 326 ARG A O 1
ATOM 2593 N N . SER A 1 327 ? -18.731 -5.048 7.061 1.00 92.00 327 SER A N 1
ATOM 2594 C CA . SER A 1 327 ? -17.607 -5.958 7.332 1.00 92.00 327 SER A CA 1
ATOM 2595 C C . SER A 1 327 ? -16.768 -5.470 8.510 1.00 92.00 327 SER A C 1
ATOM 2597 O O . SER A 1 327 ? -16.422 -6.258 9.388 1.00 92.00 327 SER A O 1
ATOM 2599 N N . ILE A 1 328 ? -16.475 -4.169 8.559 1.00 92.75 328 ILE A N 1
ATOM 2600 C CA . ILE A 1 328 ? -15.683 -3.571 9.635 1.00 92.75 328 ILE A CA 1
ATOM 2601 C C . ILE A 1 328 ? -16.489 -3.513 10.935 1.00 92.75 328 ILE A C 1
ATOM 2603 O O . ILE A 1 328 ? -16.000 -3.975 11.960 1.00 92.75 328 ILE A O 1
ATOM 2607 N N . VAL A 1 329 ? -17.726 -3.008 10.904 1.00 89.81 329 VAL A N 1
ATOM 2608 C CA . VAL A 1 329 ? -18.577 -2.890 12.103 1.00 89.81 329 VAL A CA 1
ATOM 2609 C C . VAL A 1 329 ? -18.823 -4.260 12.739 1.00 89.81 329 VAL A C 1
ATOM 2611 O O . VAL A 1 329 ? -18.605 -4.429 13.936 1.00 89.81 329 VAL A O 1
ATOM 2614 N N . TYR A 1 330 ? -19.175 -5.276 11.949 1.00 88.88 330 TYR A N 1
ATOM 2615 C CA . TYR A 1 330 ? -19.362 -6.637 12.457 1.00 88.88 330 TYR A CA 1
ATOM 2616 C C . TYR A 1 330 ? -18.065 -7.223 13.014 1.00 88.88 330 TYR A C 1
ATOM 2618 O O . TYR A 1 330 ? -18.081 -7.852 14.067 1.00 88.88 330 TYR A O 1
ATOM 2626 N N . SER A 1 331 ? -16.926 -6.959 12.372 1.00 89.25 331 SER A N 1
ATOM 2627 C CA . SER A 1 331 ? -15.623 -7.408 12.876 1.00 89.25 331 SER A CA 1
ATOM 2628 C C . SER A 1 331 ? -15.216 -6.722 14.177 1.00 89.25 331 SER A C 1
ATOM 2630 O O . SER A 1 331 ? -14.490 -7.319 14.961 1.00 89.25 331 SER A O 1
ATOM 2632 N N . ILE A 1 332 ? -15.671 -5.492 14.429 1.00 87.69 332 ILE A N 1
ATOM 2633 C CA . ILE A 1 332 ? -15.400 -4.767 15.675 1.00 87.69 332 ILE A CA 1
ATOM 2634 C C . ILE A 1 332 ? -16.320 -5.237 16.806 1.00 87.69 332 ILE A C 1
ATOM 2636 O O . ILE A 1 332 ? -15.868 -5.285 17.945 1.00 87.69 332 ILE A O 1
ATOM 2640 N N . HIS A 1 333 ? -17.562 -5.639 16.516 1.00 83.75 333 HIS A N 1
ATOM 2641 C CA . HIS A 1 333 ? -18.580 -5.938 17.535 1.00 83.75 333 HIS A CA 1
ATOM 2642 C C . HIS A 1 333 ? -18.938 -7.422 17.707 1.00 83.75 333 HIS A C 1
ATOM 2644 O O . HIS A 1 333 ? -19.760 -7.739 18.566 1.00 83.75 333 HIS A O 1
ATOM 2650 N N . PHE A 1 334 ? -18.348 -8.350 16.943 1.00 81.00 334 PHE A N 1
ATOM 2651 C CA . PHE A 1 334 ? -18.676 -9.771 17.111 1.00 81.00 334 PHE A CA 1
ATOM 2652 C C . PHE A 1 334 ? -18.288 -10.278 18.509 1.00 81.00 334 PHE A C 1
ATOM 2654 O O . PHE A 1 334 ? -17.266 -9.871 19.073 1.00 81.00 334 PHE A O 1
ATOM 2661 N N . LYS A 1 335 ? -19.093 -11.188 19.059 1.00 69.00 335 LYS A N 1
ATOM 2662 C CA . LYS A 1 335 ? -18.782 -11.895 20.304 1.00 69.00 335 LYS A CA 1
ATOM 2663 C C . LYS A 1 335 ? -18.303 -13.295 19.949 1.00 69.00 335 LYS A C 1
ATOM 2665 O O . LYS A 1 335 ? -18.976 -14.007 19.205 1.00 69.00 335 LYS A O 1
ATOM 2670 N N . SER A 1 336 ? -17.121 -13.669 20.432 1.00 56.16 336 SER A N 1
ATOM 2671 C CA . SER A 1 336 ? -16.669 -15.057 20.327 1.00 56.16 336 SER A CA 1
ATOM 2672 C C . SER A 1 336 ? -17.447 -15.878 21.349 1.00 56.16 336 SER A C 1
ATOM 2674 O O . SER A 1 336 ? -17.638 -15.423 22.469 1.00 56.16 336 SER A O 1
ATOM 2676 N N . SER A 1 337 ? -17.908 -17.075 20.994 1.00 46.22 337 SER A N 1
ATOM 2677 C CA . SER A 1 337 ? -18.730 -17.937 21.860 1.00 46.22 337 SER A CA 1
ATOM 2678 C C . SER A 1 337 ? -18.009 -18.493 23.104 1.00 46.22 337 SER A C 1
ATOM 2680 O O . SER A 1 337 ? -18.538 -19.396 23.741 1.00 46.22 337 SER A O 1
ATOM 2682 N N . ASN A 1 338 ? -16.819 -17.981 23.431 1.00 39.78 338 ASN A N 1
ATOM 2683 C CA . ASN A 1 338 ? -16.007 -18.357 24.592 1.00 39.78 338 ASN A CA 1
ATOM 2684 C C . ASN A 1 338 ? -15.877 -17.222 25.633 1.00 39.78 338 ASN A C 1
ATOM 2686 O O . ASN A 1 338 ? -14.989 -17.292 26.480 1.00 39.78 338 ASN A O 1
ATOM 2690 N N . GLU A 1 339 ? -16.727 -16.193 25.567 1.00 34.00 339 GLU A N 1
ATOM 2691 C CA . GLU A 1 339 ? -16.887 -15.168 26.615 1.00 34.00 339 GLU A CA 1
ATOM 2692 C C . GLU A 1 339 ? -18.262 -15.245 27.277 1.00 34.00 339 GLU A C 1
ATOM 2694 O O . GLU A 1 339 ? -19.272 -15.322 26.532 1.00 34.00 339 GLU A O 1
#